Protein AF-0000000073384634 (afdb_homodimer)

Structure (mmCIF, N/CA/C/O backbone):
data_AF-0000000073384634-model_v1
#
loop_
_entity.id
_entity.type
_entity.pdbx_description
1 polymer 'Uncharacterized protein'
#
loop_
_atom_site.group_PDB
_atom_site.id
_atom_site.type_symbol
_atom_site.label_atom_id
_atom_site.label_alt_id
_atom_site.label_comp_id
_atom_site.label_asym_id
_atom_site.label_entity_id
_atom_site.label_seq_id
_atom_site.pdbx_PDB_ins_code
_atom_site.Cartn_x
_atom_site.Cartn_y
_atom_site.Cartn_z
_atom_site.occupancy
_atom_site.B_iso_or_equiv
_atom_site.auth_seq_id
_atom_site.auth_comp_id
_atom_site.auth_asym_id
_atom_site.auth_atom_id
_atom_site.pdbx_PDB_model_num
ATOM 1 N N . MET A 1 1 ? 9.328 35.75 3.213 1 65.56 1 MET A N 1
ATOM 2 C CA . MET A 1 1 ? 8.766 34.562 3.871 1 65.56 1 MET A CA 1
ATOM 3 C C . MET A 1 1 ? 8.617 34.812 5.371 1 65.56 1 MET A C 1
ATOM 5 O O . MET A 1 1 ? 9.398 35.562 5.969 1 65.56 1 MET A O 1
ATOM 9 N N . ILE A 1 2 ? 7.332 34.469 5.902 1 84.69 2 ILE A N 1
ATOM 10 C CA . ILE A 1 2 ? 7.086 34.656 7.328 1 84.69 2 ILE A CA 1
ATOM 11 C C . ILE A 1 2 ? 8.047 33.781 8.133 1 84.69 2 ILE A C 1
ATOM 13 O O . ILE A 1 2 ? 8.219 32.594 7.844 1 84.69 2 ILE A O 1
ATOM 17 N N . GLU A 1 3 ? 8.844 34.531 9.055 1 90.19 3 GLU A N 1
ATOM 18 C CA . GLU A 1 3 ? 9.711 33.781 9.977 1 90.19 3 GLU A CA 1
ATOM 19 C C . GLU A 1 3 ? 9.008 33.531 11.312 1 90.19 3 GLU A C 1
ATOM 21 O O . GLU A 1 3 ? 8.672 34.5 12.023 1 90.19 3 GLU A O 1
ATOM 26 N N . LEU A 1 4 ? 8.891 32.344 11.719 1 96.38 4 LEU A N 1
ATOM 27 C CA . LEU A 1 4 ? 8.188 31.984 12.945 1 96.38 4 LEU A CA 1
ATOM 28 C C . LEU A 1 4 ? 9.102 32.094 14.156 1 96.38 4 LEU A C 1
ATOM 30 O O . LEU A 1 4 ? 10.289 31.766 14.078 1 96.38 4 LEU A O 1
ATOM 34 N N . THR A 1 5 ? 8.578 32.562 15.234 1 95.81 5 THR A N 1
ATOM 35 C CA . THR A 1 5 ? 9.297 32.562 16.5 1 95.81 5 THR A CA 1
ATOM 36 C C . THR A 1 5 ? 9.422 31.141 17.047 1 95.81 5 THR A C 1
ATOM 38 O O . THR A 1 5 ? 8.805 30.219 16.5 1 95.81 5 THR A O 1
ATOM 41 N N . LYS A 1 6 ? 10.188 30.953 18.109 1 96 6 LYS A N 1
ATOM 42 C CA . LYS A 1 6 ? 10.352 29.656 18.734 1 96 6 LYS A CA 1
ATOM 43 C C . LYS A 1 6 ? 9.008 29.094 19.203 1 96 6 LYS A C 1
ATOM 45 O O . LYS A 1 6 ? 8.719 27.906 19.031 1 96 6 LYS A O 1
ATOM 50 N N . SER A 1 7 ? 8.25 29.984 19.812 1 95.81 7 SER A N 1
ATOM 51 C CA . SER A 1 7 ? 6.949 29.562 20.312 1 95.81 7 SER A CA 1
ATOM 52 C C . SER A 1 7 ? 6.008 29.188 19.172 1 95.81 7 SER A C 1
ATOM 54 O O . SER A 1 7 ? 5.289 28.203 19.266 1 95.81 7 SER A O 1
ATOM 56 N N . GLN A 1 8 ? 5.992 29.938 18.078 1 97.06 8 GLN A N 1
ATOM 57 C CA . GLN A 1 8 ? 5.16 29.656 16.922 1 97.06 8 GLN A CA 1
ATOM 58 C C . GLN A 1 8 ? 5.578 28.359 16.25 1 97.06 8 GLN A C 1
ATOM 60 O O . GLN A 1 8 ? 4.73 27.609 15.742 1 97.06 8 GLN A O 1
ATOM 65 N N . LYS A 1 9 ? 6.898 28.078 16.25 1 97.25 9 LYS A N 1
ATOM 66 C CA . LYS A 1 9 ? 7.395 26.828 15.68 1 97.25 9 LYS A CA 1
ATOM 67 C C . LYS A 1 9 ? 6.895 25.625 16.469 1 97.25 9 LYS A C 1
ATOM 69 O O . LYS A 1 9 ? 6.559 24.594 15.891 1 97.25 9 LYS A O 1
ATOM 74 N N . LYS A 1 10 ? 6.852 25.734 17.734 1 96.88 10 LYS A N 1
ATOM 75 C CA . LYS A 1 10 ? 6.332 24.656 18.562 1 96.88 10 LYS A CA 1
ATOM 76 C C . LYS A 1 10 ? 4.867 24.375 18.25 1 96.88 10 LYS A C 1
ATOM 78 O O . LYS A 1 10 ? 4.473 23.219 18.094 1 96.88 10 LYS A O 1
ATOM 83 N N . THR A 1 11 ? 4.07 25.422 18.172 1 97.88 11 THR A N 1
ATOM 84 C CA . THR A 1 11 ? 2.662 25.281 17.828 1 97.88 11 THR A CA 1
ATOM 85 C C . THR A 1 11 ? 2.506 24.703 16.422 1 97.88 11 THR A C 1
ATOM 87 O O . THR A 1 11 ? 1.665 23.828 16.188 1 97.88 11 THR A O 1
ATOM 90 N N . ALA A 1 12 ? 3.299 25.188 15.508 1 98.06 12 ALA A N 1
ATOM 91 C CA . ALA A 1 12 ? 3.232 24.703 14.133 1 98.06 12 ALA A CA 1
ATOM 92 C C . ALA A 1 12 ? 3.502 23.203 14.07 1 98.06 12 ALA A C 1
ATOM 94 O O . ALA A 1 12 ? 2.797 22.469 13.375 1 98.06 12 ALA A O 1
ATOM 95 N N . ARG A 1 13 ? 4.5 22.766 14.789 1 97.5 13 ARG A N 1
ATOM 96 C CA . ARG A 1 13 ? 4.836 21.344 14.797 1 97.5 13 ARG A CA 1
ATOM 97 C C . ARG A 1 13 ? 3.672 20.5 15.312 1 97.5 13 ARG A C 1
ATOM 99 O O . ARG A 1 13 ? 3.373 19.438 14.758 1 97.5 13 ARG A O 1
ATOM 106 N N . LYS A 1 14 ? 3.088 20.969 16.359 1 98.06 14 LYS A N 1
ATOM 107 C CA . LYS A 1 14 ? 1.916 20.297 16.906 1 98.06 14 LYS A CA 1
ATOM 108 C C . LYS A 1 14 ? 0.802 20.188 15.867 1 98.06 14 LYS A C 1
ATOM 110 O O . LYS A 1 14 ? 0.211 19.125 15.695 1 98.06 14 LYS A O 1
ATOM 115 N N . LEU A 1 15 ? 0.529 21.25 15.211 1 98.5 15 LEU A N 1
ATOM 116 C CA . LEU A 1 15 ? -0.55 21.297 14.227 1 98.5 15 LEU A CA 1
ATOM 117 C C . LEU A 1 15 ? -0.213 20.453 13.008 1 98.5 15 LEU A C 1
ATOM 119 O O . LEU A 1 15 ? -1.096 19.828 12.414 1 98.5 15 LEU A O 1
ATOM 123 N N . ILE A 1 16 ? 1.021 20.484 12.633 1 98.38 16 ILE A N 1
ATOM 124 C CA . ILE A 1 16 ? 1.456 19.688 11.492 1 98.38 16 ILE A CA 1
ATOM 125 C C . ILE A 1 16 ? 1.281 18.203 11.812 1 98.38 16 ILE A C 1
ATOM 127 O O . ILE A 1 16 ? 0.793 17.438 10.984 1 98.38 16 ILE A O 1
ATOM 131 N N . ASN A 1 17 ? 1.633 17.828 13.016 1 97.94 17 ASN A N 1
ATOM 132 C CA . ASN A 1 17 ? 1.396 16.453 13.422 1 97.94 17 ASN A CA 1
ATOM 133 C C . ASN A 1 17 ? -0.094 16.125 13.43 1 97.94 17 ASN A C 1
ATOM 135 O O . ASN A 1 17 ? -0.49 15.016 13.062 1 97.94 17 ASN A O 1
ATOM 139 N N . LEU A 1 18 ? -0.866 17.047 13.875 1 98.38 18 LEU A N 1
ATOM 140 C CA . LEU A 1 18 ? -2.314 16.859 13.836 1 98.38 18 LEU A CA 1
ATOM 141 C C . LEU A 1 18 ? -2.797 16.641 12.406 1 98.38 18 LEU A C 1
ATOM 143 O O . LEU A 1 18 ? -3.611 15.758 12.156 1 98.38 18 LEU A O 1
ATOM 147 N N . GLY A 1 19 ? -2.34 17.453 11.492 1 98.44 19 GLY A N 1
ATOM 148 C CA . GLY A 1 19 ? -2.67 17.266 10.086 1 98.44 19 GLY A CA 1
ATOM 149 C C . GLY A 1 19 ? -2.289 15.906 9.547 1 98.44 19 GLY A C 1
ATOM 150 O O . GLY A 1 19 ? -3.078 15.266 8.852 1 98.44 19 GLY A O 1
ATOM 151 N N . LEU A 1 20 ? -1.095 15.43 9.883 1 98.31 20 LEU A N 1
ATOM 152 C CA . LEU A 1 20 ? -0.619 14.109 9.484 1 98.31 20 LEU A CA 1
ATOM 153 C C . LEU A 1 20 ? -1.569 13.016 9.969 1 98.31 20 LEU A C 1
ATOM 155 O O . LEU A 1 20 ? -1.981 12.156 9.188 1 98.31 20 LEU A O 1
ATOM 159 N N . GLN A 1 21 ? -1.982 13.102 11.195 1 98.31 21 GLN A N 1
ATOM 160 C CA . GLN A 1 21 ? -2.893 12.117 11.773 1 98.31 21 GLN A CA 1
ATOM 161 C C . GLN A 1 21 ? -4.25 12.148 11.078 1 98.31 21 GLN A C 1
ATOM 163 O O . GLN A 1 21 ? -4.816 11.102 10.766 1 98.31 21 GLN A O 1
ATOM 168 N N . ARG A 1 22 ? -4.703 13.281 10.805 1 98.31 22 ARG A N 1
ATOM 169 C CA . ARG A 1 22 ? -6.016 13.414 10.172 1 98.31 22 ARG A CA 1
ATOM 170 C C . ARG A 1 22 ? -5.992 12.875 8.75 1 98.31 22 ARG A C 1
ATOM 172 O O . ARG A 1 22 ? -6.93 12.195 8.32 1 98.31 22 ARG A O 1
ATOM 179 N N . GLU A 1 23 ? -4.938 13.211 8.008 1 98.38 23 GLU A N 1
ATOM 180 C CA . GLU A 1 23 ? -4.848 12.711 6.641 1 98.38 23 GLU A CA 1
ATOM 181 C C . GLU A 1 23 ? -4.703 11.195 6.617 1 98.38 23 GLU A C 1
ATOM 183 O O . GLU A 1 23 ? -5.301 10.523 5.773 1 98.38 23 GLU A O 1
ATOM 188 N N . CYS A 1 24 ? -3.967 10.672 7.5 1 98.12 24 CYS A N 1
ATOM 189 C CA . CYS A 1 24 ? -3.814 9.227 7.566 1 98.12 24 CYS A CA 1
ATOM 190 C C . CYS A 1 24 ? -5.125 8.555 7.965 1 98.12 24 CYS A C 1
ATOM 192 O O . CYS A 1 24 ? -5.492 7.52 7.41 1 98.12 24 CYS A O 1
ATOM 194 N N . ALA A 1 25 ? -5.836 9.156 8.898 1 97.44 25 ALA A N 1
ATOM 195 C CA . ALA A 1 25 ? -7.121 8.602 9.32 1 97.44 25 ALA A CA 1
ATOM 196 C C . ALA A 1 25 ? -8.109 8.594 8.156 1 97.44 25 ALA A C 1
ATOM 198 O O . ALA A 1 25 ? -8.797 7.594 7.93 1 97.44 25 ALA A O 1
ATOM 199 N N . LYS A 1 26 ? -8.156 9.688 7.523 1 97.25 26 LYS A N 1
ATOM 200 C CA . LYS A 1 26 ? -9.047 9.773 6.363 1 97.25 26 LYS A CA 1
ATOM 201 C C . LYS A 1 26 ? -8.672 8.742 5.305 1 97.25 26 LYS A C 1
ATOM 203 O O . LYS A 1 26 ? -9.547 8.109 4.707 1 97.25 26 LYS A O 1
ATOM 208 N N . PHE A 1 27 ? -7.387 8.602 5.027 1 98 27 PHE A N 1
ATOM 209 C CA . PHE A 1 27 ? -6.91 7.625 4.055 1 98 27 PHE A CA 1
ATOM 210 C C . PHE A 1 27 ? -7.293 6.211 4.477 1 98 27 PHE A C 1
ATOM 212 O O . PHE A 1 27 ? -7.766 5.418 3.656 1 98 27 PHE A O 1
ATOM 219 N N . MET A 1 28 ? -7.086 5.891 5.762 1 97.69 28 MET A N 1
ATOM 220 C CA . MET A 1 28 ? -7.418 4.559 6.266 1 97.69 28 MET A CA 1
ATOM 221 C C . MET A 1 28 ? -8.906 4.266 6.082 1 97.69 28 MET A C 1
ATOM 223 O O . MET A 1 28 ? -9.273 3.162 5.676 1 97.69 28 MET A O 1
ATOM 227 N N . GLN A 1 29 ? -9.703 5.246 6.371 1 96.44 29 GLN A N 1
ATOM 228 C CA . GLN A 1 29 ? -11.141 5.066 6.18 1 96.44 29 GLN A CA 1
ATOM 229 C C . GLN A 1 29 ? -11.477 4.867 4.703 1 96.44 29 GLN A C 1
ATOM 231 O O . GLN A 1 29 ? -12.266 3.986 4.359 1 96.44 29 GLN A O 1
ATOM 236 N N . SER A 1 30 ? -10.883 5.672 3.879 1 97.12 30 SER A N 1
ATOM 237 C CA . SER A 1 30 ? -11.125 5.555 2.445 1 97.12 30 SER A CA 1
ATOM 238 C C . SER A 1 30 ? -10.688 4.191 1.922 1 97.12 30 SER A C 1
ATOM 240 O O . SER A 1 30 ? -11.312 3.633 1.02 1 97.12 30 SER A O 1
ATOM 242 N N . THR A 1 31 ? -9.602 3.652 2.455 1 97.44 31 THR A N 1
ATOM 243 C CA . THR A 1 31 ? -9.094 2.346 2.055 1 97.44 31 THR A CA 1
ATOM 244 C C . THR A 1 31 ? -10.023 1.233 2.531 1 97.44 31 THR A C 1
ATOM 246 O O . THR A 1 31 ? -10.281 0.273 1.8 1 97.44 31 THR A O 1
ATOM 249 N N . LYS A 1 32 ? -10.547 1.42 3.691 1 95.94 32 LYS A N 1
ATOM 250 C CA . LYS A 1 32 ? -11.531 0.465 4.188 1 95.94 32 LYS A CA 1
ATOM 251 C C . LYS A 1 32 ? -12.75 0.409 3.268 1 95.94 32 LYS A C 1
ATOM 253 O O . LYS A 1 32 ? -13.234 -0.675 2.93 1 95.94 32 LYS A O 1
ATOM 258 N N . ASP A 1 33 ? -13.188 1.531 2.891 1 95.69 33 ASP A N 1
ATOM 259 C CA . ASP A 1 33 ? -14.312 1.601 1.962 1 95.69 33 ASP A CA 1
ATOM 260 C C . ASP A 1 33 ? -13.969 0.922 0.636 1 95.69 33 ASP A C 1
ATOM 262 O O . ASP A 1 33 ? -14.805 0.212 0.066 1 95.69 33 ASP A O 1
ATOM 266 N N . PHE A 1 34 ? -12.844 1.211 0.167 1 96.31 34 PHE A N 1
ATOM 267 C CA . PHE A 1 34 ? -12.352 0.605 -1.067 1 96.31 34 PHE A CA 1
ATOM 268 C C . PHE A 1 34 ? -12.352 -0.915 -0.96 1 96.31 34 PHE A C 1
ATOM 270 O O . PHE A 1 34 ? -12.797 -1.607 -1.877 1 96.31 34 PHE A O 1
ATOM 277 N N . MET A 1 35 ? -11.82 -1.43 0.184 1 95.25 35 MET A N 1
ATOM 278 C CA . MET A 1 35 ? -11.766 -2.873 0.401 1 95.25 35 MET A CA 1
ATOM 279 C C . MET A 1 35 ? -13.164 -3.48 0.385 1 95.25 35 MET A C 1
ATOM 281 O O . MET A 1 35 ? -13.367 -4.559 -0.178 1 95.25 35 MET A O 1
ATOM 285 N N . ASN A 1 36 ? -14.102 -2.822 0.938 1 93.12 36 ASN A N 1
ATOM 286 C CA . ASN A 1 36 ? -15.477 -3.303 0.989 1 93.12 36 ASN A CA 1
ATOM 287 C C . ASN A 1 36 ? -16.109 -3.355 -0.401 1 93.12 36 ASN A C 1
ATOM 289 O O . ASN A 1 36 ? -16.844 -4.285 -0.716 1 93.12 36 ASN A O 1
ATOM 293 N N . LYS A 1 37 ? -15.758 -2.436 -1.194 1 92.94 37 LYS A N 1
ATOM 294 C CA . LYS A 1 37 ? -16.297 -2.361 -2.547 1 92.94 37 LYS A CA 1
ATOM 295 C C . LYS A 1 37 ? -15.672 -3.418 -3.451 1 92.94 37 LYS A C 1
ATOM 297 O O . LYS A 1 37 ? -16.297 -3.871 -4.41 1 92.94 37 LYS A O 1
ATOM 302 N N . ASN A 1 38 ? -14.461 -3.838 -3.139 1 90.94 38 ASN A N 1
ATOM 303 C CA . ASN A 1 38 ? -13.727 -4.758 -4 1 90.94 38 ASN A CA 1
ATOM 304 C C . ASN A 1 38 ? -13.641 -6.152 -3.385 1 90.94 38 ASN A C 1
ATOM 306 O O . ASN A 1 38 ? -12.867 -6.992 -3.852 1 90.94 38 ASN A O 1
ATOM 310 N N . ALA A 1 39 ? -14.312 -6.5 -2.428 1 81.5 39 ALA A N 1
ATOM 311 C CA . ALA A 1 39 ? -14.281 -7.758 -1.691 1 81.5 39 ALA A CA 1
ATOM 312 C C . ALA A 1 39 ? -14.609 -8.938 -2.605 1 81.5 39 ALA A C 1
ATOM 314 O O . ALA A 1 39 ? -14.086 -10.039 -2.42 1 81.5 39 ALA A O 1
ATOM 315 N N . SER A 1 40 ? -15.445 -8.641 -3.615 1 84.81 40 SER A N 1
ATOM 316 C CA . SER A 1 40 ? -15.906 -9.719 -4.477 1 84.81 40 SER A CA 1
ATOM 317 C C . SER A 1 40 ? -15.391 -9.555 -5.902 1 84.81 40 SER A C 1
ATOM 319 O O . SER A 1 40 ? -16.031 -9.984 -6.859 1 84.81 40 SER A O 1
ATOM 321 N N . ALA A 1 41 ? -14.289 -8.898 -5.98 1 86.69 41 ALA A N 1
ATOM 322 C CA . ALA A 1 41 ? -13.758 -8.641 -7.316 1 86.69 41 ALA A CA 1
ATOM 323 C C . ALA A 1 41 ? -13.438 -9.945 -8.039 1 86.69 41 ALA A C 1
ATOM 325 O O . ALA A 1 41 ? -12.875 -10.867 -7.441 1 86.69 41 ALA A O 1
ATOM 326 N N . GLU A 1 42 ? -13.812 -10.094 -9.227 1 88.06 42 GLU A N 1
ATOM 327 C CA . GLU A 1 42 ? -13.547 -11.273 -10.047 1 88.06 42 GLU A CA 1
ATOM 328 C C . GLU A 1 42 ? -12.07 -11.352 -10.438 1 88.06 42 GLU A C 1
ATOM 330 O O . GLU A 1 42 ? -11.492 -12.438 -10.469 1 88.06 42 GLU A O 1
ATOM 335 N N . ASP A 1 43 ? -11.484 -10.273 -10.742 1 96.75 43 ASP A N 1
ATOM 336 C CA . ASP A 1 43 ? -10.062 -10.156 -11.031 1 96.75 43 ASP A CA 1
ATOM 337 C C . ASP A 1 43 ? -9.297 -9.633 -9.812 1 96.75 43 ASP A C 1
ATOM 339 O O . ASP A 1 43 ? -9.172 -8.422 -9.625 1 96.75 43 ASP A O 1
ATOM 343 N N . ALA A 1 44 ? -8.773 -10.57 -9.078 1 96.88 44 ALA A N 1
ATOM 344 C CA . ALA A 1 44 ? -8.125 -10.234 -7.812 1 96.88 44 ALA A CA 1
ATOM 345 C C . ALA A 1 44 ? -6.816 -9.477 -8.047 1 96.88 44 ALA A C 1
ATOM 347 O O . ALA A 1 44 ? -6.441 -8.609 -7.254 1 96.88 44 ALA A O 1
ATOM 348 N N . HIS A 1 45 ? -6.176 -9.852 -9.086 1 97.94 45 HIS A N 1
ATOM 349 C CA . HIS A 1 45 ? -4.93 -9.172 -9.414 1 97.94 45 HIS A CA 1
ATOM 350 C C . HIS A 1 45 ? -5.176 -7.699 -9.734 1 97.94 45 HIS A C 1
ATOM 352 O O . HIS A 1 45 ? -4.453 -6.824 -9.258 1 97.94 45 HIS A O 1
ATOM 358 N N . ASP A 1 46 ? -6.195 -7.441 -10.5 1 97.44 46 ASP A N 1
ATOM 359 C CA . ASP A 1 46 ? -6.566 -6.07 -10.828 1 97.44 46 ASP A CA 1
ATOM 360 C C . ASP A 1 46 ? -6.934 -5.285 -9.57 1 97.44 46 ASP A C 1
ATOM 362 O O . ASP A 1 46 ? -6.531 -4.129 -9.414 1 97.44 46 ASP A O 1
ATOM 366 N N . ALA A 1 47 ? -7.719 -5.902 -8.695 1 97.44 47 ALA A N 1
ATOM 367 C CA . ALA A 1 47 ? -8.094 -5.254 -7.438 1 97.44 47 ALA A CA 1
ATOM 368 C C . ALA A 1 47 ? -6.859 -4.918 -6.602 1 97.44 47 ALA A C 1
ATOM 370 O O . ALA A 1 47 ? -6.77 -3.832 -6.027 1 97.44 47 ALA A O 1
ATOM 371 N N . TYR A 1 48 ? -5.941 -5.824 -6.617 1 98.06 48 TYR A N 1
ATOM 372 C CA . TYR A 1 48 ? -4.695 -5.602 -5.891 1 98.06 48 TYR A CA 1
ATOM 373 C C . TYR A 1 48 ? -3.924 -4.426 -6.48 1 98.06 48 TYR A C 1
ATOM 375 O O . TYR A 1 48 ? -3.404 -3.582 -5.746 1 98.06 48 TYR A O 1
ATOM 383 N N . LEU A 1 49 ? -3.848 -4.375 -7.734 1 98.06 49 LEU A N 1
ATOM 384 C CA . LEU A 1 49 ? -3.107 -3.295 -8.383 1 98.06 49 LEU A CA 1
ATOM 385 C C . LEU A 1 49 ? -3.713 -1.938 -8.031 1 98.06 49 LEU A C 1
ATOM 387 O O . LEU A 1 49 ? -2.988 -0.958 -7.852 1 98.06 49 LEU A O 1
ATOM 391 N N . LYS A 1 50 ?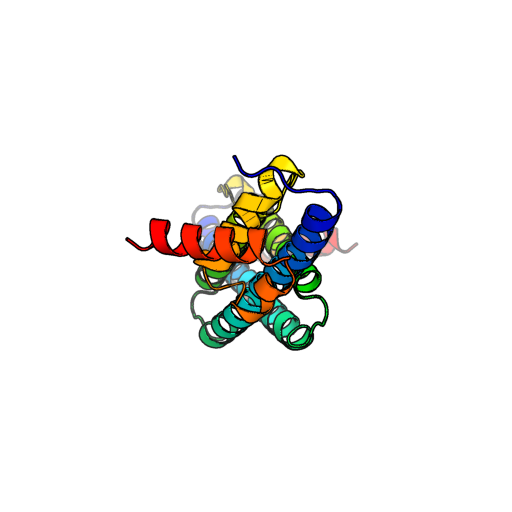 -4.977 -1.896 -7.938 1 98.06 50 LYS A N 1
ATOM 392 C CA . LYS A 1 50 ? -5.652 -0.658 -7.559 1 98.06 50 LYS A CA 1
ATOM 393 C C . LYS A 1 50 ? -5.324 -0.269 -6.121 1 98.06 50 LYS A C 1
ATOM 395 O O . LYS A 1 50 ? -5.102 0.908 -5.824 1 98.06 50 LYS A O 1
ATOM 400 N N . LEU A 1 51 ? -5.336 -1.258 -5.246 1 98.44 51 LEU A N 1
ATOM 401 C CA . LEU A 1 51 ? -4.941 -0.989 -3.867 1 98.44 51 LEU A CA 1
ATOM 402 C C . LEU A 1 51 ? -3.502 -0.485 -3.803 1 98.44 51 LEU A C 1
ATOM 404 O O . LEU A 1 51 ? -3.213 0.491 -3.107 1 98.44 51 LEU A O 1
ATOM 408 N N . TYR A 1 52 ? -2.666 -1.142 -4.512 1 98.5 52 TYR A N 1
ATOM 409 C CA . TYR A 1 52 ? -1.257 -0.764 -4.551 1 98.5 52 TYR A CA 1
ATOM 410 C C . TYR A 1 52 ? -1.093 0.684 -4.996 1 98.5 52 TYR A C 1
ATOM 412 O O . TYR A 1 52 ? -0.375 1.459 -4.359 1 98.5 52 TYR A O 1
ATOM 420 N N . ASP A 1 53 ? -1.751 1.004 -6.07 1 98.44 53 ASP A N 1
ATOM 421 C CA . ASP A 1 53 ? -1.68 2.359 -6.605 1 98.44 53 ASP A CA 1
ATOM 422 C C . ASP A 1 53 ? -2.199 3.377 -5.59 1 98.44 53 ASP A C 1
ATOM 424 O O . ASP A 1 53 ? -1.604 4.441 -5.41 1 98.44 53 ASP A O 1
ATOM 428 N N . LYS A 1 54 ? -3.33 3.094 -4.98 1 98.56 54 LYS A N 1
ATOM 429 C CA . LYS A 1 54 ? -3.916 3.959 -3.963 1 98.56 54 LYS A CA 1
ATOM 430 C C . LYS A 1 54 ? -2.93 4.223 -2.828 1 98.56 54 LYS A C 1
ATOM 432 O O . LYS A 1 54 ? -2.715 5.371 -2.438 1 98.56 54 LYS A O 1
ATOM 437 N N . VAL A 1 55 ? -2.293 3.188 -2.34 1 98.69 55 VAL A N 1
ATOM 438 C CA . VAL A 1 55 ? -1.358 3.289 -1.225 1 98.69 55 VAL A CA 1
ATOM 439 C C . VAL A 1 55 ? -0.093 4.016 -1.675 1 98.69 55 VAL A C 1
ATOM 441 O O . VAL A 1 55 ? 0.432 4.867 -0.951 1 98.69 55 VAL A O 1
ATOM 444 N N . TYR A 1 56 ? 0.344 3.717 -2.861 1 98.31 56 TYR A N 1
ATOM 445 C CA . TYR A 1 56 ? 1.548 4.324 -3.416 1 98.31 56 TYR A CA 1
ATOM 446 C C . TYR A 1 56 ? 1.369 5.828 -3.59 1 98.31 56 TYR A C 1
ATOM 448 O O . TYR A 1 56 ? 2.225 6.613 -3.176 1 98.31 56 TYR A O 1
ATOM 456 N N . GLN A 1 57 ? 0.258 6.207 -4.152 1 98.56 57 GLN A N 1
ATOM 457 C CA . GLN A 1 57 ? -0.014 7.625 -4.375 1 98.56 57 GLN A CA 1
ATOM 458 C C . GLN A 1 57 ? -0.137 8.375 -3.049 1 98.56 57 GLN A C 1
ATOM 460 O O . GLN A 1 57 ? 0.36 9.492 -2.914 1 98.56 57 GLN A O 1
ATOM 465 N N . PHE A 1 58 ? -0.81 7.758 -2.117 1 98.75 58 PHE A N 1
ATOM 466 C CA . PHE A 1 58 ? -0.929 8.398 -0.813 1 98.75 58 PHE A CA 1
ATOM 467 C C . PHE A 1 58 ? 0.438 8.547 -0.155 1 98.75 58 PHE A C 1
ATOM 469 O O . PHE A 1 58 ? 0.732 9.578 0.451 1 98.75 58 PHE A O 1
ATOM 476 N N . ASP A 1 59 ? 1.282 7.531 -0.252 1 98.5 59 ASP A N 1
ATOM 477 C CA . ASP A 1 59 ? 2.625 7.598 0.316 1 98.5 59 ASP A CA 1
ATOM 478 C C . ASP A 1 59 ? 3.43 8.734 -0.302 1 98.5 59 ASP A C 1
ATOM 480 O O . ASP A 1 59 ? 4.148 9.453 0.402 1 98.5 59 ASP A O 1
ATOM 484 N N . LYS A 1 60 ? 3.33 8.922 -1.615 1 98.12 60 LYS A N 1
ATOM 485 C CA . LYS A 1 60 ? 3.998 10.031 -2.289 1 98.12 60 LYS A CA 1
ATOM 486 C C . LYS A 1 60 ? 3.523 11.375 -1.741 1 98.12 60 LYS A C 1
ATOM 488 O O . LYS A 1 60 ? 4.328 12.281 -1.533 1 98.12 60 LYS A O 1
ATOM 493 N N . HIS A 1 61 ? 2.246 11.477 -1.541 1 98.12 61 HIS A N 1
ATOM 494 C CA . HIS A 1 61 ? 1.654 12.688 -0.994 1 98.12 61 HIS A CA 1
ATOM 495 C C . HIS A 1 61 ? 2.182 12.977 0.408 1 98.12 61 HIS A C 1
ATOM 497 O O . HIS A 1 61 ? 2.617 14.094 0.696 1 98.12 61 HIS A O 1
ATOM 503 N N . ILE A 1 62 ? 2.203 11.969 1.287 1 98.12 62 ILE A N 1
ATOM 504 C CA . ILE A 1 62 ? 2.656 12.117 2.666 1 98.12 62 ILE A CA 1
ATOM 505 C C . ILE A 1 62 ? 4.141 12.461 2.686 1 98.12 62 ILE A C 1
ATOM 507 O O . ILE A 1 62 ? 4.566 13.367 3.412 1 98.12 62 ILE A O 1
ATOM 511 N N . ALA A 1 63 ? 4.902 11.82 1.843 1 97.38 63 ALA A N 1
ATOM 512 C CA . ALA A 1 63 ? 6.336 12.094 1.764 1 97.38 63 ALA A CA 1
ATOM 513 C C . ALA A 1 63 ? 6.598 13.539 1.331 1 97.38 63 ALA A C 1
ATOM 515 O O . ALA A 1 63 ? 7.41 14.234 1.938 1 97.38 63 ALA A O 1
ATOM 516 N N . ARG A 1 64 ? 5.895 13.93 0.292 1 96.25 64 ARG A N 1
ATOM 517 C CA . ARG A 1 64 ? 6.07 15.273 -0.249 1 96.25 64 ARG A CA 1
ATOM 518 C C . ARG A 1 64 ? 5.738 16.328 0.797 1 96.25 64 ARG A C 1
ATOM 520 O O . ARG A 1 64 ? 6.438 17.344 0.909 1 96.25 64 ARG A O 1
ATOM 527 N N . ARG A 1 65 ? 4.762 16.078 1.57 1 96.88 65 ARG A N 1
ATOM 528 C CA . ARG A 1 65 ? 4.277 17.109 2.479 1 96.88 65 ARG A CA 1
ATOM 529 C C . ARG A 1 65 ? 5.023 17.078 3.807 1 96.88 65 ARG A C 1
ATOM 531 O O . ARG A 1 65 ? 5.32 18.125 4.391 1 96.88 65 ARG A O 1
ATOM 538 N N . TYR A 1 66 ? 5.434 15.922 4.254 1 97.56 66 TYR A N 1
ATOM 539 C CA . TYR A 1 66 ? 5.793 15.836 5.664 1 97.56 66 TYR A CA 1
ATOM 540 C C . TYR A 1 66 ? 7.258 15.438 5.828 1 97.56 66 TYR A C 1
ATOM 542 O O . TYR A 1 66 ? 7.832 15.602 6.906 1 97.56 66 TYR A O 1
ATOM 550 N N . ASP A 1 67 ? 7.82 14.844 4.832 1 95 67 ASP A N 1
ATOM 551 C CA . ASP A 1 67 ? 9.203 14.398 4.988 1 95 67 ASP A CA 1
ATOM 552 C C . ASP A 1 67 ? 10.164 15.578 4.98 1 95 67 ASP A C 1
ATOM 554 O O . ASP A 1 67 ? 9.961 16.547 4.25 1 95 67 ASP A O 1
ATOM 558 N N . GLY A 1 68 ? 11.289 15.438 5.727 1 90.69 68 GLY A N 1
ATOM 559 C CA . GLY A 1 68 ? 12.359 16.422 5.715 1 90.69 68 GLY A CA 1
ATOM 560 C C . GLY A 1 68 ? 11.914 17.797 6.172 1 90.69 68 GLY A C 1
ATOM 561 O O . GLY A 1 68 ? 12.359 18.812 5.633 1 90.69 68 GLY A O 1
ATOM 562 N N . MET A 1 69 ? 10.953 17.859 7.094 1 89.38 69 MET A N 1
ATOM 563 C CA . MET A 1 69 ? 10.406 19.125 7.594 1 89.38 69 MET A CA 1
ATOM 564 C C . MET A 1 69 ? 11.422 19.844 8.469 1 89.38 69 MET A C 1
ATOM 566 O O . MET A 1 69 ? 12 19.25 9.383 1 89.38 69 MET A O 1
ATOM 570 N N . SER A 1 70 ? 11.711 21.047 8.031 1 89.75 70 SER A N 1
ATOM 571 C CA . SER A 1 70 ? 12.523 21.953 8.836 1 89.75 70 SER A CA 1
ATOM 572 C C . SER A 1 70 ? 11.734 23.203 9.219 1 89.75 70 SER A C 1
ATOM 574 O O . SER A 1 70 ? 10.656 23.453 8.688 1 89.75 70 SER A O 1
ATOM 576 N N . GLY A 1 71 ? 12.297 24.062 10.18 1 90.25 71 GLY A N 1
ATOM 577 C CA . GLY A 1 71 ? 11.617 25.25 10.68 1 90.25 71 GLY A CA 1
ATOM 578 C C . GLY A 1 71 ? 11.25 26.234 9.586 1 90.25 71 GLY A C 1
ATOM 579 O O . GLY A 1 71 ? 10.234 26.922 9.68 1 90.25 71 GLY A O 1
ATOM 580 N N . GLY A 1 72 ? 12.055 26.281 8.539 1 90 72 GLY A N 1
ATOM 581 C CA . GLY A 1 72 ? 11.805 27.188 7.438 1 90 72 GLY A CA 1
ATOM 582 C C . GLY A 1 72 ? 10.586 26.828 6.617 1 90 72 GLY A C 1
ATOM 583 O O . GLY A 1 72 ? 10.055 27.656 5.871 1 90 72 GLY A O 1
ATOM 584 N N . ARG A 1 73 ? 10.039 25.625 6.777 1 93.56 73 ARG A N 1
ATOM 585 C CA . ARG A 1 73 ? 8.922 25.156 5.965 1 93.56 73 ARG A CA 1
ATOM 586 C C . ARG A 1 73 ? 7.637 25.078 6.785 1 93.56 73 ARG A C 1
ATOM 588 O O . ARG A 1 73 ? 6.555 24.859 6.238 1 93.56 73 ARG A O 1
ATOM 595 N N . TYR A 1 74 ? 7.703 25.375 8.047 1 96.31 74 TYR A N 1
ATOM 596 C CA . TYR A 1 74 ? 6.562 25.172 8.93 1 96.31 74 TYR A CA 1
ATOM 597 C C . TYR A 1 74 ? 5.398 26.078 8.531 1 96.31 74 TYR A C 1
ATOM 599 O O . TYR A 1 74 ? 4.254 25.609 8.453 1 96.31 74 TYR A O 1
ATOM 607 N N . TYR A 1 75 ? 5.73 27.266 8.25 1 95.75 75 TYR A N 1
ATOM 608 C CA . TYR A 1 75 ? 4.668 28.203 7.926 1 95.75 75 TYR A CA 1
ATOM 609 C C . TYR A 1 75 ? 3.91 27.766 6.68 1 95.75 75 TYR A C 1
ATOM 611 O O . TYR A 1 75 ? 2.678 27.688 6.688 1 95.75 75 TYR A O 1
ATOM 619 N N . ILE A 1 76 ? 4.605 27.406 5.684 1 95.19 76 ILE A N 1
ATOM 620 C CA . ILE A 1 76 ? 3.979 27.062 4.414 1 95.19 76 ILE A CA 1
ATOM 621 C C . ILE A 1 76 ? 3.205 25.75 4.562 1 95.19 76 ILE A C 1
ATOM 623 O O . ILE A 1 76 ? 2.133 25.594 3.975 1 95.19 76 ILE A O 1
ATOM 627 N N . THR A 1 77 ? 3.691 24.844 5.348 1 96.94 77 THR A N 1
ATOM 628 C CA . THR A 1 77 ? 3.002 23.562 5.566 1 96.94 77 THR A CA 1
ATOM 629 C C . THR A 1 77 ? 1.677 23.797 6.289 1 96.94 77 THR A C 1
ATOM 631 O O . THR A 1 77 ? 0.649 23.234 5.898 1 96.94 77 THR A O 1
ATOM 634 N N . VAL A 1 78 ? 1.725 24.656 7.281 1 97.81 78 VAL A N 1
ATOM 635 C CA . VAL A 1 78 ? 0.494 24.969 8 1 97.81 78 VAL A CA 1
ATOM 636 C C . VAL A 1 78 ? -0.491 25.656 7.055 1 97.81 78 VAL A C 1
ATOM 638 O O . VAL A 1 78 ? -1.685 25.344 7.059 1 97.81 78 VAL A O 1
ATOM 641 N N . CYS A 1 79 ? 0.03 26.5 6.234 1 96.56 79 CYS A N 1
ATOM 642 C CA . CYS A 1 79 ? -0.809 27.188 5.25 1 96.56 79 CYS A CA 1
ATOM 643 C C . CYS A 1 79 ? -1.474 26.172 4.32 1 96.56 79 CYS A C 1
ATOM 645 O O . CYS A 1 79 ? -2.682 26.234 4.09 1 96.56 79 CYS A O 1
ATOM 647 N N . ASP A 1 80 ? -0.718 25.281 3.809 1 96.56 80 ASP A N 1
ATOM 648 C CA . ASP A 1 80 ? -1.223 24.266 2.887 1 96.56 80 ASP A CA 1
ATOM 649 C C . ASP A 1 80 ? -2.289 23.391 3.553 1 96.56 80 ASP A C 1
ATOM 651 O O . ASP A 1 80 ? -3.328 23.109 2.955 1 96.56 80 ASP A O 1
ATOM 655 N N . LEU A 1 81 ? -2.08 23 4.777 1 98.19 81 LEU A N 1
ATOM 656 C CA . LEU A 1 81 ? -3.02 22.172 5.523 1 98.19 81 LEU A CA 1
ATOM 657 C C . LEU A 1 81 ? -4.324 22.922 5.777 1 98.19 81 LEU A C 1
ATOM 659 O O . LEU A 1 81 ? -5.406 22.328 5.703 1 98.19 81 LEU A O 1
ATOM 663 N N . TYR A 1 82 ? -4.137 24.156 6.07 1 98.06 82 TYR A N 1
ATOM 664 C CA . TYR A 1 82 ? -5.301 25 6.293 1 98.06 82 TYR A CA 1
ATOM 665 C C . TYR A 1 82 ? -6.078 25.219 5.004 1 98.06 82 TYR A C 1
ATOM 667 O O . TYR A 1 82 ? -7.301 25.062 4.973 1 98.06 82 TYR A O 1
ATOM 675 N N . TYR A 1 83 ? -5.391 25.438 3.975 1 97.06 83 TYR A N 1
ATOM 676 C CA . TYR A 1 83 ? -5.992 25.656 2.664 1 97.06 83 TYR A CA 1
ATOM 677 C C . TYR A 1 83 ? -6.73 24.406 2.188 1 97.06 83 TYR A C 1
ATOM 679 O O . TYR A 1 83 ? -7.848 24.5 1.672 1 97.06 83 TYR A O 1
ATOM 687 N N . ASP A 1 84 ? -6.152 23.266 2.432 1 97.31 84 ASP A N 1
ATOM 688 C CA . ASP A 1 84 ? -6.707 22 1.981 1 97.31 84 ASP A CA 1
ATOM 689 C C . ASP A 1 84 ? -7.867 21.562 2.871 1 97.31 84 ASP A C 1
ATOM 691 O O . ASP A 1 84 ? -8.523 20.547 2.596 1 97.31 84 ASP A O 1
ATOM 695 N N . GLY A 1 85 ? -8.07 22.234 3.92 1 97.31 85 GLY A N 1
ATOM 696 C CA . GLY A 1 85 ? -9.18 21.922 4.812 1 97.31 85 GLY A CA 1
ATOM 697 C C . GLY A 1 85 ? -8.844 20.828 5.816 1 97.31 85 GLY A C 1
ATOM 698 O O . GLY A 1 85 ? -9.727 20.344 6.531 1 97.31 85 GLY A O 1
ATOM 699 N N . VAL A 1 86 ? -7.609 20.484 5.895 1 98.38 86 VAL A N 1
ATOM 700 C CA . VAL A 1 86 ? -7.16 19.484 6.867 1 98.38 86 VAL A CA 1
ATOM 701 C C . VAL A 1 86 ? -7.141 20.109 8.266 1 98.38 86 VAL A C 1
ATOM 703 O O . VAL A 1 86 ? -7.559 19.484 9.234 1 98.38 86 VAL A O 1
ATOM 706 N N . LEU A 1 87 ? -6.613 21.344 8.352 1 98.56 87 LEU A N 1
ATOM 707 C CA . LEU A 1 87 ? -6.738 22.172 9.555 1 98.56 87 LEU A CA 1
ATOM 708 C C . LEU A 1 87 ? -7.91 23.141 9.438 1 98.56 87 LEU A C 1
ATOM 710 O O . LEU A 1 87 ? -8.172 23.672 8.359 1 98.56 87 LEU A O 1
ATOM 714 N N . THR A 1 88 ? -8.531 23.359 10.594 1 98.06 88 THR A N 1
ATOM 715 C CA . THR A 1 88 ? -9.703 24.234 10.633 1 98.06 88 THR A CA 1
ATOM 716 C C . THR A 1 88 ? -9.344 25.594 11.242 1 98.06 88 THR A C 1
ATOM 718 O O . THR A 1 88 ? -8.234 25.766 11.758 1 98.06 88 THR A O 1
ATOM 721 N N . ASP A 1 89 ? -10.375 26.469 11.281 1 97.25 89 ASP A N 1
ATOM 722 C CA . ASP A 1 89 ? -10.219 27.75 11.945 1 97.25 89 ASP A CA 1
ATOM 723 C C . ASP A 1 89 ? -9.922 27.578 13.43 1 97.25 89 ASP A C 1
ATOM 725 O O . ASP A 1 89 ? -9.102 28.297 14 1 97.25 89 ASP A O 1
ATOM 729 N N . GLU A 1 90 ? -10.609 26.641 13.961 1 97.56 90 GLU A N 1
ATOM 730 C CA . GLU A 1 90 ? -10.414 26.359 15.375 1 97.56 90 GLU A CA 1
ATOM 731 C C . GLU A 1 90 ? -8.992 25.891 15.656 1 97.56 90 GLU A C 1
ATOM 733 O O . GLU A 1 90 ? -8.398 26.234 16.672 1 97.56 90 GLU A O 1
ATOM 738 N N . ASP A 1 91 ? -8.438 25.156 14.742 1 98.5 91 ASP A N 1
ATOM 739 C CA . ASP A 1 91 ? -7.07 24.656 14.898 1 98.5 91 ASP A CA 1
ATOM 740 C C . ASP A 1 91 ? -6.062 25.797 14.891 1 98.5 91 ASP A C 1
ATOM 742 O O . ASP A 1 91 ? -5.211 25.891 15.773 1 98.5 91 ASP A O 1
ATOM 746 N N . ILE A 1 92 ? -6.148 26.719 13.898 1 97.94 92 ILE A N 1
ATOM 747 C CA . ILE A 1 92 ? -5.098 27.719 13.711 1 97.94 92 ILE A CA 1
ATOM 748 C C . ILE A 1 92 ? -5.262 28.844 14.734 1 97.94 92 ILE A C 1
ATOM 750 O O . ILE A 1 92 ? -4.355 29.656 14.93 1 97.94 92 ILE A O 1
ATOM 754 N N . ARG A 1 93 ? -6.422 28.781 15.492 1 97.5 93 ARG A N 1
ATOM 755 C CA . ARG A 1 93 ? -6.629 29.75 16.562 1 97.5 93 ARG A CA 1
ATOM 756 C C . ARG A 1 93 ? -5.641 29.516 17.703 1 97.5 93 ARG A C 1
ATOM 758 O O . ARG A 1 93 ? -5.48 30.375 18.578 1 97.5 93 ARG A O 1
ATOM 765 N N . GLU A 1 94 ? -4.941 28.422 17.672 1 97.38 94 GLU A N 1
ATOM 766 C CA . GLU A 1 94 ? -3.904 28.141 18.656 1 97.38 94 GLU A CA 1
ATOM 767 C C . GLU A 1 94 ? -2.736 29.125 18.516 1 97.38 94 GLU A C 1
ATOM 769 O O . GLU A 1 94 ? -1.943 29.281 19.453 1 97.38 94 GLU A O 1
ATOM 774 N N . PHE A 1 95 ? -2.615 29.766 17.391 1 97.81 95 PHE A N 1
ATOM 775 C CA . PHE A 1 95 ? -1.562 30.75 17.172 1 97.81 95 PHE A CA 1
ATOM 776 C C . PHE A 1 95 ? -1.957 32.094 17.766 1 97.81 95 PHE A C 1
ATOM 778 O O . PHE A 1 95 ? -3.125 32.344 18.094 1 97.81 95 PHE A O 1
ATOM 785 N N . ASP A 1 96 ? -0.993 33 18.047 1 95.69 96 ASP A N 1
ATOM 786 C CA . ASP A 1 96 ? -1.289 34.375 18.438 1 95.69 96 ASP A CA 1
ATOM 787 C C . ASP A 1 96 ? -2.031 35.125 17.312 1 95.69 96 ASP A C 1
ATOM 789 O O . ASP A 1 96 ? -2.127 34.625 16.203 1 95.69 96 ASP A O 1
ATOM 793 N N . ASP A 1 97 ? -2.627 36.281 17.562 1 95 97 ASP A N 1
ATOM 794 C CA . ASP A 1 97 ? -3.482 37.031 16.641 1 95 97 ASP A CA 1
ATOM 795 C C . ASP A 1 97 ? -2.732 37.375 15.359 1 95 97 ASP A C 1
ATOM 797 O O . ASP A 1 97 ? -3.303 37.344 14.273 1 95 97 ASP A O 1
ATOM 801 N N . GLU A 1 98 ? -1.484 37.625 15.516 1 94 98 GLU A N 1
ATOM 802 C CA . GLU A 1 98 ? -0.691 38.031 14.359 1 94 98 GLU A CA 1
ATOM 803 C C . GLU A 1 98 ? -0.566 36.906 13.352 1 94 98 GLU A C 1
ATOM 805 O O . GLU A 1 98 ? -0.87 37.094 12.172 1 94 98 GLU A O 1
ATOM 810 N N . LEU A 1 99 ? -0.139 35.781 13.828 1 96.19 99 LEU A N 1
ATOM 811 C CA . LEU A 1 99 ? 0.041 34.656 12.93 1 96.19 99 LEU A CA 1
ATOM 812 C C . LEU A 1 99 ? -1.306 34.125 12.453 1 96.19 99 LEU A C 1
ATOM 814 O O . LEU A 1 99 ? -1.449 33.75 11.289 1 96.19 99 LEU A O 1
ATOM 818 N N . TYR A 1 100 ? -2.342 34.094 13.266 1 96.69 100 TYR A N 1
ATOM 819 C CA . TYR A 1 100 ? -3.695 33.688 12.891 1 96.69 100 TYR A CA 1
ATOM 820 C C . TYR A 1 100 ? -4.191 34.531 11.711 1 96.69 100 TYR A C 1
ATOM 822 O O . TYR A 1 100 ? -4.656 33.969 10.711 1 96.69 100 TYR A O 1
ATOM 830 N N . ASN A 1 101 ? -4.031 35.844 11.828 1 95.5 101 ASN A N 1
ATOM 831 C CA . ASN A 1 101 ? -4.504 36.719 10.781 1 95.5 101 ASN A CA 1
ATOM 832 C C . ASN A 1 101 ? -3.701 36.562 9.492 1 95.5 101 ASN A C 1
ATOM 834 O O . ASN A 1 101 ? -4.254 36.656 8.398 1 95.5 101 ASN A O 1
ATOM 838 N N . SER A 1 102 ? -2.469 36.375 9.688 1 95.12 102 SER A N 1
ATOM 839 C CA . SER A 1 102 ? -1.611 36.125 8.531 1 95.12 102 SER A CA 1
ATOM 840 C C . SER A 1 102 ? -2.062 34.875 7.758 1 95.12 102 SER A C 1
ATOM 842 O O . SER A 1 102 ? -2.119 34.906 6.527 1 95.12 102 SER A O 1
ATOM 844 N N . LEU A 1 103 ? -2.365 33.812 8.414 1 96.62 103 LEU A N 1
ATOM 845 C CA . LEU A 1 103 ? -2.812 32.562 7.801 1 96.62 103 LEU A CA 1
ATOM 846 C C . LEU A 1 103 ? -4.156 32.75 7.109 1 96.62 103 LEU A C 1
ATOM 848 O O . LEU A 1 103 ? -4.371 32.219 6.008 1 96.62 103 LEU A O 1
ATOM 852 N N . LYS A 1 104 ? -5.016 33.5 7.723 1 95.88 104 LYS A N 1
ATOM 853 C CA . LYS A 1 104 ? -6.324 33.781 7.141 1 95.88 104 LYS A CA 1
ATOM 854 C C . LYS A 1 104 ? -6.191 34.562 5.828 1 95.88 104 LYS A C 1
ATOM 856 O O . LYS A 1 104 ? -6.883 34.25 4.852 1 95.88 104 LYS A O 1
ATOM 861 N N . GLU A 1 105 ? -5.34 35.469 5.824 1 94.44 105 GLU A N 1
ATOM 862 C CA . GLU A 1 105 ? -5.113 36.25 4.625 1 94.44 105 GLU A CA 1
ATOM 863 C C . GLU A 1 105 ? -4.492 35.406 3.512 1 94.44 105 GLU A C 1
ATOM 865 O O . GLU A 1 105 ? -4.844 35.562 2.342 1 94.44 105 GLU A O 1
ATOM 870 N N . ALA A 1 106 ? -3.547 34.594 3.879 1 93.06 106 ALA A N 1
ATOM 871 C CA . ALA A 1 106 ? -2.898 33.75 2.9 1 93.06 106 ALA A CA 1
ATOM 872 C C . ALA A 1 106 ? -3.918 32.844 2.205 1 93.06 106 ALA A C 1
ATOM 874 O O . ALA A 1 106 ? -3.879 32.688 0.982 1 93.06 106 ALA A O 1
ATOM 875 N N . LYS A 1 107 ? -4.758 32.25 2.975 1 92.88 107 LYS A N 1
ATOM 876 C CA . LYS A 1 107 ? -5.777 31.375 2.408 1 92.88 107 LYS A CA 1
ATOM 877 C C . LYS A 1 107 ? -6.668 32.125 1.425 1 92.88 107 LYS A C 1
ATOM 879 O O . LYS A 1 107 ? -7.016 31.594 0.366 1 92.88 107 LYS A O 1
ATOM 884 N N . LYS A 1 108 ? -7.059 33.344 1.714 1 92.06 108 LYS A N 1
ATOM 885 C CA . LYS A 1 108 ? -7.891 34.156 0.844 1 92.06 108 LYS A CA 1
ATOM 886 C C . LYS A 1 108 ? -7.188 34.438 -0.48 1 92.06 108 LYS A C 1
ATOM 888 O O . LYS A 1 108 ? -7.828 34.469 -1.533 1 92.06 108 LYS A O 1
ATOM 893 N N . SER A 1 109 ? -5.922 34.656 -0.343 1 88.31 109 SER A N 1
ATOM 894 C CA . SER A 1 109 ? -5.145 34.969 -1.535 1 88.31 109 SER A CA 1
ATOM 895 C C . SER A 1 109 ? -5.055 33.781 -2.479 1 88.31 109 SER A C 1
ATOM 897 O O . SER A 1 109 ? -4.953 33.938 -3.695 1 88.31 109 SER A O 1
ATOM 899 N N . PHE A 1 110 ? -5.059 32.562 -2 1 84.38 110 PHE A N 1
ATOM 900 C CA . PHE A 1 110 ? -4.934 31.375 -2.816 1 84.38 110 PHE A CA 1
ATOM 901 C C . PHE A 1 110 ? -6.27 31 -3.443 1 84.38 110 PHE A C 1
ATOM 903 O O . PHE A 1 110 ? -6.312 30.344 -4.488 1 84.38 110 PHE A O 1
ATOM 910 N N . GLN A 1 111 ? -7.355 31.328 -2.842 1 80.69 111 GLN A N 1
ATOM 911 C CA . GLN A 1 111 ? -8.68 30.984 -3.348 1 80.69 111 GLN A CA 1
ATOM 912 C C . GLN A 1 111 ? -9.094 31.938 -4.477 1 80.69 111 GLN A C 1
ATOM 914 O O . GLN A 1 111 ? -9.914 31.578 -5.324 1 80.69 111 GLN A O 1
ATOM 919 N N . ASN A 1 112 ? -8.523 33.156 -4.531 1 71.94 112 ASN A N 1
ATOM 920 C CA . ASN A 1 112 ? -8.883 34.125 -5.547 1 71.94 112 ASN A CA 1
ATOM 921 C C . ASN A 1 112 ? -8.008 34 -6.785 1 71.94 112 ASN A C 1
ATOM 923 O O . ASN A 1 112 ? -6.793 33.812 -6.676 1 71.94 112 ASN A O 1
ATOM 927 N N . MET B 1 1 ? 17.672 -29.031 -15.836 1 65.31 1 MET B N 1
ATOM 928 C CA . MET B 1 1 ? 16.406 -28.328 -15.68 1 65.31 1 MET B CA 1
ATOM 929 C C . MET B 1 1 ? 15.359 -28.891 -16.641 1 65.31 1 MET B C 1
ATOM 931 O O . MET B 1 1 ? 15.688 -29.359 -17.734 1 65.31 1 MET B O 1
ATOM 935 N N . ILE B 1 2 ? 14.109 -29.219 -16.031 1 84.81 2 ILE B N 1
ATOM 936 C CA . ILE B 1 2 ? 13.031 -29.75 -16.875 1 84.81 2 ILE B CA 1
ATOM 937 C C . ILE B 1 2 ? 12.656 -28.734 -17.938 1 84.81 2 ILE B C 1
ATOM 939 O O . ILE B 1 2 ? 12.477 -27.547 -17.641 1 84.81 2 ILE B O 1
ATOM 943 N N . GLU B 1 3 ? 12.781 -29.25 -19.266 1 90.25 3 GLU B N 1
ATOM 944 C CA . GLU B 1 3 ? 12.32 -28.406 -20.375 1 90.25 3 GLU B CA 1
ATOM 945 C C . GLU B 1 3 ? 10.875 -28.719 -20.75 1 90.25 3 GLU B C 1
ATOM 947 O O . GLU B 1 3 ? 10.57 -29.844 -21.172 1 90.25 3 GLU B O 1
ATOM 952 N N . LEU B 1 4 ? 10.039 -27.781 -20.703 1 96.38 4 LEU B N 1
ATOM 953 C CA . LEU B 1 4 ? 8.617 -27.984 -20.984 1 96.38 4 LEU B CA 1
ATOM 954 C C . LEU B 1 4 ? 8.336 -27.938 -22.469 1 96.38 4 LEU B C 1
ATOM 956 O O . LEU B 1 4 ? 8.93 -27.125 -23.203 1 96.38 4 LEU B O 1
ATOM 960 N N . THR B 1 5 ? 7.465 -28.766 -22.938 1 95.94 5 THR B N 1
ATOM 961 C CA . THR B 1 5 ? 6.977 -28.688 -24.297 1 95.94 5 THR B CA 1
ATOM 962 C C . THR B 1 5 ? 6.074 -27.469 -24.484 1 95.94 5 THR B C 1
ATOM 964 O O . THR B 1 5 ? 5.719 -26.797 -23.516 1 95.94 5 THR B O 1
ATOM 967 N N . LYS B 1 6 ? 5.676 -27.203 -25.734 1 96.06 6 LYS B N 1
ATOM 968 C CA . LYS B 1 6 ? 4.789 -26.094 -26.031 1 96.06 6 LYS B CA 1
ATOM 969 C C . LYS B 1 6 ? 3.455 -26.234 -25.297 1 96.06 6 LYS B C 1
ATOM 971 O O . LYS B 1 6 ? 2.934 -25.266 -24.75 1 96.06 6 LYS B O 1
ATOM 976 N N . SER B 1 7 ? 2.957 -27.453 -25.344 1 95.94 7 SER B N 1
ATOM 977 C CA . SER B 1 7 ? 1.68 -27.703 -24.688 1 95.94 7 SER B CA 1
ATOM 978 C C . SER B 1 7 ? 1.794 -27.547 -23.172 1 95.94 7 SER B C 1
ATOM 980 O O . SER B 1 7 ? 0.908 -26.969 -22.531 1 95.94 7 SER B O 1
ATOM 982 N N . GLN B 1 8 ? 2.871 -28.016 -22.562 1 97.12 8 GLN B N 1
ATOM 983 C CA . GLN B 1 8 ? 3.104 -27.906 -21.125 1 97.12 8 GLN B CA 1
ATOM 984 C C . GLN B 1 8 ? 3.281 -26.438 -20.719 1 97.12 8 GLN B C 1
ATOM 986 O O . GLN B 1 8 ? 2.848 -26.031 -19.641 1 97.12 8 GLN B O 1
ATOM 991 N N . LYS B 1 9 ? 3.924 -25.641 -21.609 1 97.31 9 LYS B N 1
ATOM 992 C CA . LYS B 1 9 ? 4.105 -24.219 -21.328 1 97.31 9 LYS B CA 1
ATOM 993 C C . LYS B 1 9 ? 2.764 -23.5 -21.297 1 97.31 9 LYS B C 1
ATOM 995 O O . LYS B 1 9 ? 2.555 -22.609 -20.469 1 97.31 9 LYS B O 1
ATOM 1000 N N . LYS B 1 10 ? 1.891 -23.859 -22.156 1 97 10 LYS B N 1
ATOM 1001 C CA . LYS B 1 10 ? 0.557 -23.266 -22.156 1 97 10 LYS B CA 1
ATOM 1002 C C . LYS B 1 10 ? -0.177 -23.562 -20.844 1 97 10 LYS B C 1
ATOM 1004 O O . LYS B 1 10 ? -0.772 -22.656 -20.25 1 97 10 LYS B O 1
ATOM 1009 N N . THR B 1 11 ? -0.161 -24.797 -20.438 1 97.94 11 THR B N 1
ATOM 1010 C CA . THR B 1 11 ? -0.781 -25.188 -19.172 1 97.94 11 THR B CA 1
ATOM 1011 C C . THR B 1 11 ? -0.12 -24.469 -18 1 97.94 11 THR 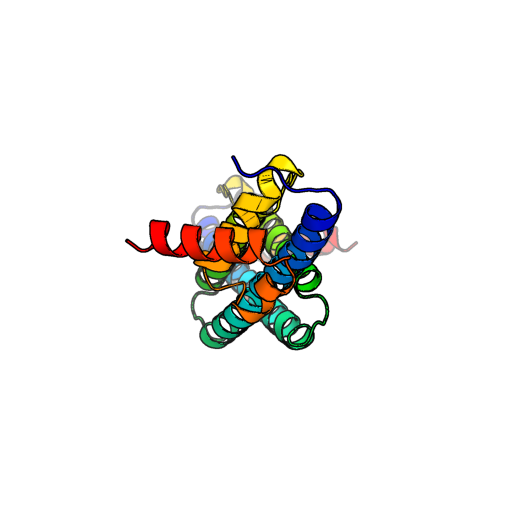B C 1
ATOM 1013 O O . THR B 1 11 ? -0.804 -24 -17.094 1 97.94 11 THR B O 1
ATOM 1016 N N . ALA B 1 12 ? 1.178 -24.422 -18.031 1 98.06 12 ALA B N 1
ATOM 1017 C CA . ALA B 1 12 ? 1.912 -23.75 -16.953 1 98.06 12 ALA B CA 1
ATOM 1018 C C . ALA B 1 12 ? 1.493 -22.297 -16.828 1 98.06 12 ALA B C 1
ATOM 1020 O O . ALA B 1 12 ? 1.279 -21.797 -15.711 1 98.06 12 ALA B O 1
ATOM 1021 N N . ARG B 1 13 ? 1.385 -21.625 -17.938 1 97.56 13 ARG B N 1
ATOM 1022 C CA . ARG B 1 13 ? 0.989 -20.219 -17.922 1 97.56 13 ARG B CA 1
ATOM 1023 C C . ARG B 1 13 ? -0.391 -20.047 -17.297 1 97.56 13 ARG B C 1
ATOM 1025 O O . ARG B 1 13 ? -0.613 -19.125 -16.516 1 97.56 13 ARG B O 1
ATOM 1032 N N . LYS B 1 14 ? -1.274 -20.906 -17.703 1 98.06 14 LYS B N 1
ATOM 1033 C CA . LYS B 1 14 ? -2.617 -20.891 -17.125 1 98.06 14 LYS B CA 1
ATOM 1034 C C . LYS B 1 14 ? -2.57 -21.047 -15.609 1 98.06 14 LYS B C 1
ATOM 1036 O O . LYS B 1 14 ? -3.225 -20.312 -14.875 1 98.06 14 LYS B O 1
ATOM 1041 N N . LEU B 1 15 ? -1.831 -22 -15.156 1 98.5 15 LEU B N 1
ATOM 1042 C CA . LEU B 1 15 ? -1.739 -22.312 -13.734 1 98.5 15 LEU B CA 1
ATOM 1043 C C . LEU B 1 15 ? -1.028 -21.188 -12.984 1 98.5 15 LEU B C 1
ATOM 1045 O O . LEU B 1 15 ? -1.379 -20.891 -11.836 1 98.5 15 LEU B O 1
ATOM 1049 N N . ILE B 1 16 ? -0.04 -20.641 -13.594 1 98.38 16 ILE B N 1
ATOM 1050 C CA . ILE B 1 16 ? 0.683 -19.547 -12.977 1 98.38 16 ILE B CA 1
ATOM 1051 C C . ILE B 1 16 ? -0.253 -18.344 -12.805 1 98.38 16 ILE B C 1
ATOM 1053 O O . ILE B 1 16 ? -0.265 -17.719 -11.742 1 98.38 16 ILE B O 1
ATOM 1057 N N . ASN B 1 17 ? -1.047 -18.094 -13.812 1 98 17 ASN B N 1
ATOM 1058 C CA . ASN B 1 17 ? -2.039 -17.047 -13.664 1 98 17 ASN B CA 1
ATOM 1059 C C . ASN B 1 17 ? -3.041 -17.359 -12.562 1 98 17 ASN B C 1
ATOM 1061 O O . ASN B 1 17 ? -3.461 -16.469 -11.828 1 98 17 ASN B O 1
ATOM 1065 N N . LEU B 1 18 ? -3.414 -18.562 -12.5 1 98.38 18 LEU B N 1
ATOM 1066 C CA . LEU B 1 18 ? -4.297 -19 -11.414 1 98.38 18 LEU B CA 1
ATOM 1067 C C . LEU B 1 18 ? -3.656 -18.734 -10.055 1 98.38 18 LEU B C 1
ATOM 1069 O O . LEU B 1 18 ? -4.312 -18.234 -9.141 1 98.38 18 LEU B O 1
ATOM 1073 N N . GLY B 1 19 ? -2.422 -19.109 -9.906 1 98.5 19 GLY B N 1
ATOM 1074 C CA . GLY B 1 19 ? -1.691 -18.828 -8.68 1 98.5 19 GLY B CA 1
ATOM 1075 C C . GLY B 1 19 ? -1.657 -17.344 -8.328 1 98.5 19 GLY B C 1
ATOM 1076 O O . GLY B 1 19 ? -1.89 -16.969 -7.176 1 98.5 19 GLY B O 1
ATOM 1077 N N . LEU B 1 20 ? -1.391 -16.5 -9.32 1 98.38 20 LEU B N 1
ATOM 1078 C CA . LEU B 1 20 ? -1.378 -15.055 -9.133 1 98.38 20 LEU B CA 1
ATOM 1079 C C . LEU B 1 20 ? -2.717 -14.562 -8.594 1 98.38 20 LEU B C 1
ATOM 1081 O O . LEU B 1 20 ? -2.76 -13.82 -7.613 1 98.38 20 LEU B O 1
ATOM 1085 N N . GLN B 1 21 ? -3.791 -15.031 -9.156 1 98.38 21 GLN B N 1
ATOM 1086 C CA . GLN B 1 21 ? -5.129 -14.633 -8.734 1 98.38 21 GLN B CA 1
ATOM 1087 C C . GLN B 1 21 ? -5.41 -15.086 -7.305 1 98.38 21 GLN B C 1
ATOM 1089 O O . GLN B 1 21 ? -5.949 -14.328 -6.5 1 98.38 21 GLN B O 1
ATOM 1094 N N . ARG B 1 22 ? -5.02 -16.234 -7.008 1 98.31 22 ARG B N 1
ATOM 1095 C CA . ARG B 1 22 ? -5.277 -16.781 -5.676 1 98.31 22 ARG B CA 1
ATOM 1096 C C . ARG B 1 22 ? -4.48 -16.031 -4.613 1 98.31 22 ARG B C 1
ATOM 1098 O O . ARG B 1 22 ? -5 -15.727 -3.537 1 98.31 22 ARG B O 1
ATOM 1105 N N . GLU B 1 23 ? -3.205 -15.758 -4.938 1 98.38 23 GLU B N 1
ATOM 1106 C CA . GLU B 1 23 ? -2.393 -15.023 -3.973 1 98.38 23 GLU B CA 1
ATOM 1107 C C . GLU B 1 23 ? -2.916 -13.602 -3.777 1 98.38 23 GLU B C 1
ATOM 1109 O O . GLU B 1 23 ? -2.945 -13.094 -2.652 1 98.38 23 GLU B O 1
ATOM 1114 N N . CYS B 1 24 ? -3.326 -13.008 -4.801 1 98.19 24 CYS B N 1
ATOM 1115 C CA . CYS B 1 24 ? -3.881 -11.664 -4.688 1 98.19 24 CYS B CA 1
ATOM 1116 C C . CYS B 1 24 ? -5.191 -11.68 -3.912 1 98.19 24 CYS B C 1
ATOM 1118 O O . CYS B 1 24 ? -5.438 -10.797 -3.082 1 98.19 24 CYS B O 1
ATOM 1120 N N . ALA B 1 25 ? -6.016 -12.672 -4.16 1 97.5 25 ALA B N 1
ATOM 1121 C CA . ALA B 1 25 ? -7.277 -12.781 -3.434 1 97.5 25 ALA B CA 1
ATOM 1122 C C . ALA B 1 25 ? -7.039 -12.961 -1.938 1 97.5 25 ALA B C 1
ATOM 1124 O O . ALA B 1 25 ? -7.691 -12.312 -1.114 1 97.5 25 ALA B O 1
ATOM 1125 N N . LYS B 1 26 ? -6.164 -13.844 -1.674 1 97.38 26 LYS B N 1
ATOM 1126 C CA . LYS B 1 26 ? -5.824 -14.07 -0.272 1 97.38 26 LYS B CA 1
ATOM 1127 C C . LYS B 1 26 ? -5.285 -12.797 0.377 1 97.38 26 LYS B C 1
ATOM 1129 O O . LYS B 1 26 ? -5.625 -12.484 1.52 1 97.38 26 LYS B O 1
ATOM 1134 N N . PHE B 1 27 ? -4.414 -12.109 -0.325 1 98.06 27 PHE B N 1
ATOM 1135 C CA . PHE B 1 27 ? -3.852 -10.859 0.181 1 98.06 27 PHE B CA 1
ATOM 1136 C C . PHE B 1 27 ? -4.949 -9.828 0.423 1 98.06 27 PHE B C 1
ATOM 1138 O O . PHE B 1 27 ? -4.965 -9.164 1.461 1 98.06 27 PHE B O 1
ATOM 1145 N N . MET B 1 28 ? -5.867 -9.688 -0.521 1 97.81 28 MET B N 1
ATOM 1146 C CA . MET B 1 28 ? -6.961 -8.734 -0.386 1 97.81 28 MET B CA 1
ATOM 1147 C C . MET B 1 28 ? -7.812 -9.047 0.841 1 97.81 28 MET B C 1
ATOM 1149 O O . MET B 1 28 ? -8.195 -8.141 1.586 1 97.81 28 MET B O 1
ATOM 1153 N N . GLN B 1 29 ? -8.07 -10.297 1.02 1 96.56 29 GLN B N 1
ATOM 1154 C CA . GLN B 1 29 ? -8.836 -10.688 2.195 1 96.56 29 GLN B CA 1
ATOM 1155 C C . GLN B 1 29 ? -8.078 -10.383 3.48 1 96.56 29 GLN B C 1
ATOM 1157 O O . GLN B 1 29 ? -8.648 -9.859 4.438 1 96.56 29 GLN B O 1
ATOM 1162 N N . SER B 1 30 ? -6.82 -10.703 3.484 1 97.19 30 SER B N 1
ATOM 1163 C CA . SER B 1 30 ? -6 -10.43 4.66 1 97.19 30 SER B CA 1
ATOM 1164 C C . SER B 1 30 ? -5.934 -8.938 4.957 1 97.19 30 SER B C 1
ATOM 1166 O O . SER B 1 30 ? -5.887 -8.531 6.117 1 97.19 30 SER B O 1
ATOM 1168 N N . THR B 1 31 ? -5.914 -8.117 3.914 1 97.56 31 THR B N 1
ATOM 1169 C CA . THR B 1 31 ? -5.875 -6.664 4.062 1 97.56 31 THR B CA 1
ATOM 1170 C C . THR B 1 31 ? -7.203 -6.141 4.602 1 97.56 31 THR B C 1
ATOM 1172 O O . THR B 1 31 ? -7.227 -5.25 5.453 1 97.56 31 THR B O 1
ATOM 1175 N N . LYS B 1 32 ? -8.242 -6.73 4.152 1 95.94 32 LYS B N 1
ATOM 1176 C CA . LYS B 1 32 ? -9.555 -6.375 4.688 1 95.94 32 LYS B CA 1
ATOM 1177 C C . LYS B 1 32 ? -9.633 -6.656 6.184 1 95.94 32 LYS B C 1
ATOM 1179 O O . LYS B 1 32 ? -10.117 -5.824 6.953 1 95.94 32 LYS B O 1
ATOM 1184 N N . ASP B 1 33 ? -9.141 -7.762 6.539 1 95.75 33 ASP B N 1
ATOM 1185 C CA . ASP B 1 33 ? -9.109 -8.117 7.953 1 95.75 33 ASP B CA 1
ATOM 1186 C C . ASP B 1 33 ? -8.25 -7.129 8.742 1 95.75 33 ASP B C 1
ATOM 1188 O O . ASP B 1 33 ? -8.617 -6.73 9.852 1 95.75 33 ASP B O 1
ATOM 1192 N N . PHE B 1 34 ? -7.16 -6.844 8.211 1 96.38 34 PHE B N 1
ATOM 1193 C CA . PHE B 1 34 ? -6.258 -5.875 8.82 1 96.38 34 PHE B CA 1
ATOM 1194 C C . PHE B 1 34 ? -6.953 -4.539 9.023 1 96.38 34 PHE B C 1
ATOM 1196 O O . PHE B 1 34 ? -6.848 -3.934 10.094 1 96.38 34 PHE B O 1
ATOM 1203 N N . MET B 1 35 ? -7.664 -4.066 7.965 1 95.12 35 MET B N 1
ATOM 1204 C CA . MET B 1 35 ? -8.375 -2.793 8.039 1 95.12 35 MET B CA 1
ATOM 1205 C C . MET B 1 35 ? -9.422 -2.818 9.148 1 95.12 35 MET B C 1
ATOM 1207 O O . MET B 1 35 ? -9.594 -1.836 9.875 1 95.12 35 MET B O 1
ATOM 1211 N N . ASN B 1 36 ? -10.086 -3.877 9.32 1 93.12 36 ASN B N 1
ATOM 1212 C CA . ASN B 1 36 ? -11.117 -4.016 10.336 1 93.12 36 ASN B CA 1
ATOM 1213 C C . ASN B 1 36 ? -10.523 -3.969 11.742 1 93.12 36 ASN B C 1
ATOM 1215 O O . ASN B 1 36 ? -11.125 -3.404 12.656 1 93.12 36 ASN B O 1
ATOM 1219 N N . LYS B 1 37 ? -9.359 -4.492 11.867 1 92.75 37 LYS B N 1
ATOM 1220 C CA . LYS B 1 37 ? -8.688 -4.523 13.156 1 92.75 37 LYS B CA 1
ATOM 1221 C C . LYS B 1 37 ? -8.117 -3.156 13.516 1 92.75 37 LYS B C 1
ATOM 1223 O O . LYS B 1 37 ? -7.984 -2.824 14.695 1 92.75 37 LYS B O 1
ATOM 1228 N N . ASN B 1 38 ? -7.82 -2.352 12.523 1 90.62 38 ASN B N 1
ATOM 1229 C CA . ASN B 1 38 ? -7.152 -1.074 12.75 1 90.62 38 ASN B CA 1
ATOM 1230 C C . ASN B 1 38 ? -8.094 0.102 12.5 1 90.62 38 ASN B C 1
ATOM 1232 O O . ASN B 1 38 ? -7.652 1.25 12.43 1 90.62 38 ASN B O 1
ATOM 1236 N N . ALA B 1 39 ? -9.305 -0.03 12.383 1 79.06 39 ALA B N 1
ATOM 1237 C CA . ALA B 1 39 ? -10.312 0.981 12.078 1 79.06 39 ALA B CA 1
ATOM 1238 C C . ALA B 1 39 ? -10.336 2.072 13.148 1 79.06 39 ALA B C 1
ATOM 1240 O O . ALA B 1 39 ? -10.609 3.236 12.844 1 79.06 39 ALA B O 1
ATOM 1241 N N . SER B 1 40 ? -9.992 1.645 14.367 1 83.44 40 SER B N 1
ATOM 1242 C CA . SER B 1 40 ? -10.102 2.592 15.469 1 83.44 40 SER B CA 1
ATOM 1243 C C . SER B 1 40 ? -8.727 2.9 16.062 1 83.44 40 SER B C 1
ATOM 1245 O O . SER B 1 40 ? -8.617 3.209 17.25 1 83.44 40 SER B O 1
ATOM 1247 N N . ALA B 1 41 ? -7.77 2.766 15.242 1 86.56 41 ALA B N 1
ATOM 1248 C CA . ALA B 1 41 ? -6.418 2.986 15.75 1 86.56 41 ALA B CA 1
ATOM 1249 C C . ALA B 1 41 ? -6.25 4.418 16.25 1 86.56 41 ALA B C 1
ATOM 1251 O O . ALA B 1 41 ? -6.711 5.363 15.617 1 86.56 41 ALA B O 1
ATOM 1252 N N . GLU B 1 42 ? -5.699 4.602 17.375 1 87.56 42 GLU B N 1
ATOM 1253 C CA . GLU B 1 42 ? -5.438 5.91 17.969 1 87.56 42 GLU B CA 1
ATOM 1254 C C . GLU B 1 42 ? -4.344 6.656 17.203 1 87.56 42 GLU B C 1
ATOM 1256 O O . GLU B 1 42 ? -4.43 7.871 17.016 1 87.56 42 GLU B O 1
ATOM 1261 N N . ASP B 1 43 ? -3.359 5.984 16.812 1 96.75 43 ASP B N 1
ATOM 1262 C CA . ASP B 1 43 ? -2.283 6.516 15.984 1 96.75 43 ASP B CA 1
ATOM 1263 C C . ASP B 1 43 ? -2.486 6.141 14.516 1 96.75 43 ASP B C 1
ATOM 1265 O O . ASP B 1 43 ? -2.059 5.07 14.078 1 96.75 43 ASP B O 1
ATOM 1269 N N . ALA B 1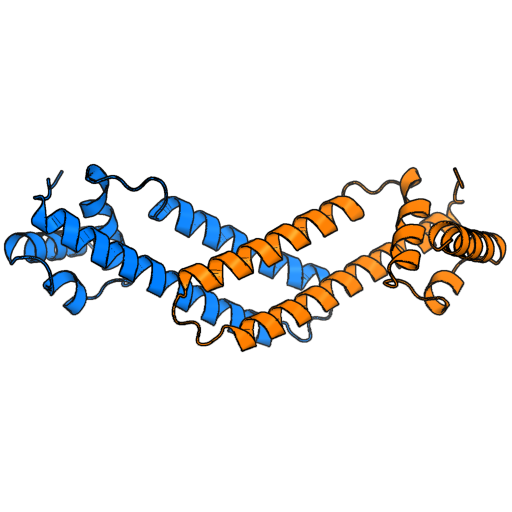 44 ? -3.084 7.051 13.828 1 96.81 44 ALA B N 1
ATOM 1270 C CA . ALA B 1 44 ? -3.465 6.789 12.445 1 96.81 44 ALA B CA 1
ATOM 1271 C C . ALA B 1 44 ? -2.234 6.691 11.547 1 96.81 44 ALA B C 1
ATOM 1273 O O . ALA B 1 44 ? -2.223 5.93 10.578 1 96.81 44 ALA B O 1
ATOM 1274 N N . HIS B 1 45 ? -1.286 7.473 11.867 1 97.88 45 HIS B N 1
ATOM 1275 C CA . HIS B 1 45 ? -0.057 7.43 11.086 1 97.88 45 HIS B CA 1
ATOM 1276 C C . HIS B 1 45 ? 0.63 6.074 11.211 1 97.88 45 HIS B C 1
ATOM 1278 O O . HIS B 1 45 ? 1.064 5.5 10.211 1 97.88 45 HIS B O 1
ATOM 1284 N N . ASP B 1 46 ? 0.687 5.566 12.398 1 97.38 46 ASP B N 1
ATOM 1285 C CA . ASP B 1 46 ? 1.264 4.246 12.625 1 97.38 46 ASP B CA 1
ATOM 1286 C C . ASP B 1 46 ? 0.483 3.168 11.883 1 97.38 46 ASP B C 1
ATOM 1288 O O . ASP B 1 46 ? 1.076 2.27 11.281 1 97.38 46 ASP B O 1
ATOM 1292 N N . ALA B 1 47 ? -0.839 3.24 11.938 1 97.31 47 ALA B N 1
ATOM 1293 C CA . ALA B 1 47 ? -1.679 2.283 11.227 1 97.31 47 ALA B CA 1
ATOM 1294 C C . ALA B 1 47 ? -1.413 2.332 9.719 1 97.31 47 ALA B C 1
ATOM 1296 O O . ALA B 1 47 ? -1.32 1.291 9.07 1 97.31 47 ALA B O 1
ATOM 1297 N N . TYR B 1 48 ? -1.252 3.518 9.258 1 97.94 48 TYR B N 1
ATOM 1298 C CA . TYR B 1 48 ? -0.948 3.693 7.84 1 97.94 48 TYR B CA 1
ATOM 1299 C C . TYR B 1 48 ? 0.395 3.064 7.484 1 97.94 48 TYR B C 1
ATOM 1301 O O . TYR B 1 48 ? 0.52 2.389 6.461 1 97.94 48 TYR B O 1
ATOM 1309 N N . LEU B 1 49 ? 1.35 3.27 8.281 1 98.06 49 LEU B N 1
ATOM 1310 C CA . LEU B 1 49 ? 2.674 2.723 8.008 1 98.06 49 LEU B CA 1
ATOM 1311 C C . LEU B 1 49 ? 2.631 1.2 7.945 1 98.06 49 LEU B C 1
ATOM 1313 O O . LEU B 1 49 ? 3.322 0.587 7.129 1 98.06 49 LEU B O 1
ATOM 1317 N N . LYS B 1 50 ? 1.848 0.631 8.758 1 98.06 50 LYS B N 1
ATOM 1318 C CA . LYS B 1 50 ? 1.695 -0.821 8.75 1 98.06 50 LYS B CA 1
ATOM 1319 C C . LYS B 1 50 ? 1.027 -1.296 7.461 1 98.06 50 LYS B C 1
ATOM 1321 O O . LYS B 1 50 ? 1.426 -2.311 6.887 1 98.06 50 LYS B O 1
ATOM 1326 N N . LEU B 1 51 ? -0.005 -0.582 7.055 1 98.44 51 LEU B N 1
ATOM 1327 C CA . LEU B 1 51 ? -0.64 -0.912 5.785 1 98.44 51 LEU B CA 1
ATOM 1328 C C . LEU B 1 51 ? 0.352 -0.788 4.633 1 98.44 51 LEU B C 1
ATOM 1330 O O . LEU B 1 51 ? 0.426 -1.669 3.773 1 98.44 51 LEU B O 1
ATOM 1334 N N . TYR B 1 52 ? 1.082 0.269 4.641 1 98.5 52 TYR B N 1
ATOM 1335 C CA . TYR B 1 52 ? 2.078 0.514 3.605 1 98.5 52 TYR B CA 1
ATOM 1336 C C . TYR B 1 52 ? 3.078 -0.634 3.527 1 98.5 52 TYR B C 1
ATOM 1338 O O . TYR B 1 52 ? 3.354 -1.154 2.445 1 98.5 52 TYR B O 1
ATOM 1346 N N . ASP B 1 53 ? 3.586 -0.994 4.664 1 98.44 53 ASP B N 1
ATOM 1347 C CA . ASP B 1 53 ? 4.559 -2.082 4.73 1 98.44 53 ASP B CA 1
ATOM 1348 C C . ASP B 1 53 ? 3.957 -3.389 4.219 1 98.44 53 ASP B C 1
ATOM 1350 O O . ASP B 1 53 ? 4.605 -4.129 3.475 1 98.44 53 ASP B O 1
ATOM 1354 N N . LYS B 1 54 ? 2.76 -3.705 4.656 1 98.5 54 LYS B N 1
ATOM 1355 C CA . LYS B 1 54 ? 2.055 -4.902 4.215 1 98.5 54 LYS B CA 1
ATOM 1356 C C . LYS B 1 54 ? 1.932 -4.941 2.693 1 98.5 54 LYS B C 1
ATOM 1358 O O . LYS B 1 54 ? 2.25 -5.953 2.062 1 98.5 54 LYS B O 1
ATOM 1363 N N . VAL B 1 55 ? 1.526 -3.836 2.105 1 98.69 55 VAL B N 1
ATOM 1364 C CA . VAL B 1 55 ? 1.314 -3.746 0.665 1 98.69 55 VAL B CA 1
ATOM 1365 C C . VAL B 1 55 ? 2.658 -3.799 -0.06 1 98.69 55 VAL B C 1
ATOM 1367 O O . VAL B 1 55 ? 2.793 -4.477 -1.08 1 98.69 55 VAL B O 1
ATOM 1370 N N . TYR B 1 56 ? 3.631 -3.137 0.495 1 98.31 56 TYR B N 1
ATOM 1371 C CA . TYR B 1 56 ? 4.965 -3.09 -0.095 1 98.31 56 TYR B CA 1
ATOM 1372 C C . TYR B 1 56 ? 5.598 -4.477 -0.122 1 98.31 56 TYR B C 1
ATOM 1374 O O . TYR B 1 56 ? 6.117 -4.906 -1.154 1 98.31 56 TYR B O 1
ATOM 1382 N N . GLN B 1 57 ? 5.508 -5.152 0.981 1 98.56 57 GLN B N 1
ATOM 1383 C CA . GLN B 1 57 ? 6.086 -6.488 1.062 1 98.56 57 GLN B CA 1
ATOM 1384 C C . GLN B 1 57 ? 5.383 -7.453 0.108 1 98.56 57 GLN B C 1
ATOM 1386 O O . GLN B 1 57 ? 6.035 -8.273 -0.542 1 98.56 57 GLN B O 1
ATOM 1391 N N . PHE B 1 58 ? 4.09 -7.363 0.063 1 98.75 58 PHE B N 1
ATOM 1392 C CA . PHE B 1 58 ? 3.367 -8.227 -0.862 1 98.75 58 PHE B CA 1
ATOM 1393 C C . PHE B 1 58 ? 3.75 -7.914 -2.305 1 98.75 58 PHE B C 1
ATOM 1395 O O . PHE B 1 58 ? 3.912 -8.828 -3.117 1 98.75 58 PHE B O 1
ATOM 1402 N N . ASP B 1 59 ? 3.889 -6.645 -2.648 1 98.5 59 ASP B N 1
ATOM 1403 C CA . ASP B 1 59 ? 4.289 -6.254 -3.996 1 98.5 59 ASP B CA 1
ATOM 1404 C C . ASP B 1 59 ? 5.656 -6.832 -4.355 1 98.5 59 ASP B C 1
ATOM 1406 O O . ASP B 1 59 ? 5.859 -7.309 -5.473 1 98.5 59 ASP B O 1
ATOM 1410 N N . LYS B 1 60 ? 6.602 -6.793 -3.42 1 98.19 60 LYS B N 1
ATOM 1411 C CA . LYS B 1 60 ? 7.918 -7.387 -3.635 1 98.19 60 LYS B CA 1
ATOM 1412 C C . LYS B 1 60 ? 7.805 -8.883 -3.92 1 98.19 60 LYS B C 1
ATOM 1414 O O . LYS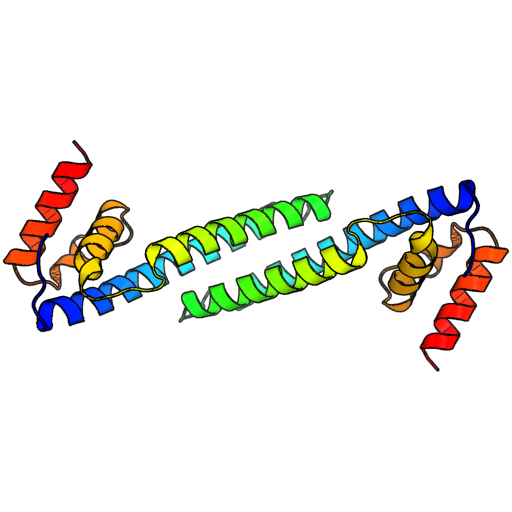 B 1 60 ? 8.492 -9.406 -4.801 1 98.19 60 LYS B O 1
ATOM 1419 N N . HIS B 1 61 ? 6.961 -9.516 -3.162 1 98.19 61 HIS B N 1
ATOM 1420 C CA . HIS B 1 61 ? 6.73 -10.945 -3.342 1 98.19 61 HIS B CA 1
ATOM 1421 C C . HIS B 1 61 ? 6.16 -11.242 -4.727 1 98.19 61 HIS B C 1
ATOM 1423 O O . HIS B 1 61 ? 6.668 -12.109 -5.438 1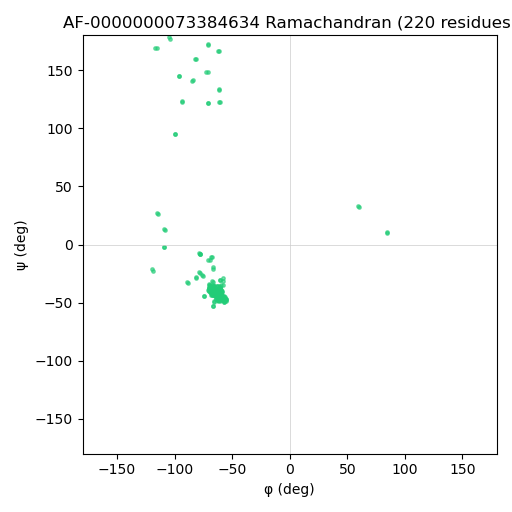 98.19 61 HIS B O 1
ATOM 1429 N N . ILE B 1 62 ? 5.148 -10.508 -5.152 1 98.19 62 ILE B N 1
ATOM 1430 C CA . ILE B 1 62 ? 4.496 -10.711 -6.441 1 98.19 62 ILE B CA 1
ATOM 1431 C C . ILE B 1 62 ? 5.48 -10.422 -7.57 1 98.19 62 ILE B C 1
ATOM 1433 O O . ILE B 1 62 ? 5.578 -11.188 -8.531 1 98.19 62 ILE B O 1
ATOM 1437 N N . ALA B 1 63 ? 6.25 -9.375 -7.426 1 97.44 63 ALA B N 1
ATOM 1438 C CA . ALA B 1 63 ? 7.242 -9.016 -8.438 1 97.44 63 ALA B CA 1
ATOM 1439 C C . ALA B 1 63 ? 8.289 -10.117 -8.586 1 97.44 63 ALA B C 1
ATOM 1441 O O . ALA B 1 63 ? 8.617 -10.523 -9.711 1 97.44 63 ALA B O 1
ATOM 1442 N N . ARG B 1 64 ? 8.781 -10.562 -7.453 1 96.31 64 ARG B N 1
ATOM 1443 C CA . ARG B 1 64 ? 9.82 -11.594 -7.453 1 96.31 64 ARG B CA 1
ATOM 1444 C C . ARG B 1 64 ? 9.32 -12.867 -8.125 1 96.31 64 ARG B C 1
ATOM 1446 O O . ARG B 1 64 ? 10.062 -13.508 -8.875 1 96.31 64 ARG B O 1
ATOM 1453 N N . ARG B 1 65 ? 8.109 -13.18 -7.922 1 97 65 ARG B N 1
ATOM 1454 C CA . ARG B 1 65 ? 7.617 -14.477 -8.391 1 97 65 ARG B CA 1
ATOM 1455 C C . ARG B 1 65 ? 7.094 -14.375 -9.82 1 97 65 ARG B C 1
ATOM 1457 O O . ARG B 1 65 ? 7.277 -15.289 -10.617 1 97 65 ARG B O 1
ATOM 1464 N N . TYR B 1 66 ? 6.547 -13.266 -10.203 1 97.62 66 TYR B N 1
ATOM 1465 C CA . TYR B 1 66 ? 5.723 -13.297 -11.406 1 97.62 66 TYR B CA 1
ATOM 1466 C C . TYR B 1 66 ? 6.289 -12.383 -12.484 1 97.62 66 TYR B C 1
ATOM 1468 O O . TYR B 1 66 ? 5.949 -12.516 -13.664 1 97.62 66 TYR B O 1
ATOM 1476 N N . ASP B 1 67 ? 7.047 -11.422 -12.109 1 95.12 67 ASP B N 1
ATOM 1477 C CA . ASP B 1 67 ? 7.535 -10.477 -13.109 1 95.12 67 ASP B CA 1
ATOM 1478 C C . ASP B 1 67 ? 8.578 -11.133 -14.016 1 95.12 67 ASP B C 1
ATOM 1480 O O . ASP B 1 67 ? 9.391 -11.93 -13.555 1 95.12 67 ASP B O 1
ATOM 1484 N N . GLY B 1 68 ? 8.609 -10.68 -15.297 1 90.88 68 GLY B N 1
ATOM 1485 C CA . GLY B 1 68 ? 9.625 -11.102 -16.25 1 90.88 68 GLY B CA 1
ATOM 1486 C C . GLY B 1 68 ? 9.641 -12.602 -16.469 1 90.88 68 GLY B C 1
ATOM 1487 O O . GLY B 1 68 ? 10.711 -13.203 -16.625 1 90.88 68 GLY B O 1
ATOM 1488 N N . MET B 1 69 ? 8.5 -13.25 -16.406 1 89.81 69 MET B N 1
ATOM 1489 C CA . MET B 1 69 ? 8.391 -14.695 -16.578 1 89.81 69 M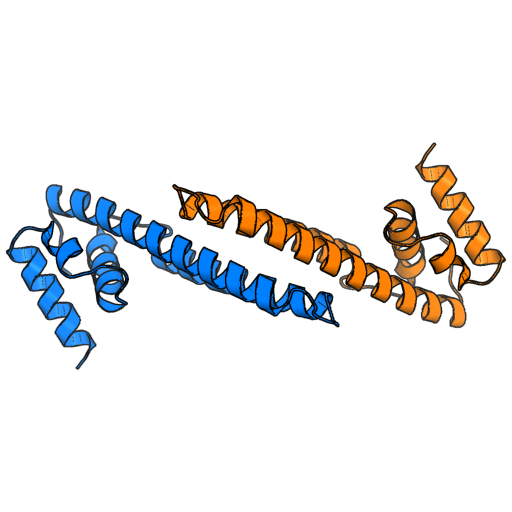ET B CA 1
ATOM 1490 C C . MET B 1 69 ? 8.641 -15.094 -18.031 1 89.81 69 MET B C 1
ATOM 1492 O O . MET B 1 69 ? 8.047 -14.523 -18.938 1 89.81 69 MET B O 1
ATOM 1496 N N . SER B 1 70 ? 9.641 -15.938 -18.141 1 90.19 70 SER B N 1
ATOM 1497 C CA . SER B 1 70 ? 9.906 -16.562 -19.438 1 90.19 70 SER B CA 1
ATOM 1498 C C . SER B 1 70 ? 9.68 -18.078 -19.359 1 90.19 70 SER B C 1
ATOM 1500 O O . SER B 1 70 ? 9.547 -18.641 -18.266 1 90.19 70 SER B O 1
ATOM 1502 N N . GLY B 1 71 ? 9.656 -18.781 -20.562 1 90.81 71 GLY B N 1
ATOM 1503 C CA . GLY B 1 71 ? 9.383 -20.203 -20.625 1 90.81 71 GLY B CA 1
ATOM 1504 C C . GLY B 1 71 ? 10.352 -21.047 -19.797 1 90.81 71 GLY B C 1
ATOM 1505 O O . GLY B 1 71 ? 9.977 -22.094 -19.266 1 90.81 71 GLY B O 1
ATOM 1506 N N . GLY B 1 72 ? 11.578 -20.531 -19.656 1 90.62 72 GLY B N 1
ATOM 1507 C CA . GL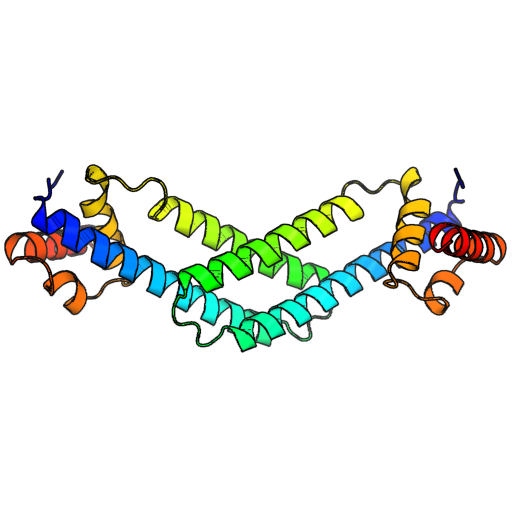Y B 1 72 ? 12.586 -21.25 -18.906 1 90.62 72 GLY B CA 1
ATOM 1508 C C . GLY B 1 72 ? 12.312 -21.266 -17.406 1 90.62 72 GLY B C 1
ATOM 1509 O O . GLY B 1 72 ? 12.875 -22.094 -16.688 1 90.62 72 GLY B O 1
ATOM 1510 N N . ARG B 1 73 ? 11.391 -20.438 -16.922 1 93.69 73 ARG B N 1
ATOM 1511 C CA . ARG B 1 73 ? 11.133 -20.328 -15.484 1 93.69 73 ARG B CA 1
ATOM 1512 C C . ARG B 1 73 ? 9.781 -20.938 -15.125 1 93.69 73 ARG B C 1
ATOM 1514 O O . ARG B 1 73 ? 9.453 -21.078 -13.938 1 93.69 73 ARG B O 1
ATOM 1521 N N . TYR B 1 74 ? 9.062 -21.406 -16.094 1 96.44 74 TYR B N 1
ATOM 1522 C CA . TYR B 1 74 ? 7.695 -21.859 -15.844 1 96.44 74 TYR B CA 1
ATOM 1523 C C . TYR B 1 74 ? 7.68 -23.062 -14.914 1 96.44 74 TYR B C 1
ATOM 1525 O O . TYR B 1 74 ? 6.895 -23.109 -13.961 1 96.44 74 TYR B O 1
ATOM 1533 N N . TYR B 1 75 ? 8.555 -23.906 -15.18 1 95.81 75 TYR B N 1
ATOM 1534 C CA . TYR B 1 75 ? 8.562 -25.141 -14.383 1 95.81 75 TYR B CA 1
ATOM 1535 C C . TYR B 1 75 ? 8.82 -24.828 -12.914 1 95.81 75 TYR B C 1
ATOM 1537 O O . TYR B 1 75 ? 8.07 -25.266 -12.031 1 95.81 75 TYR B O 1
ATOM 1545 N N . ILE B 1 76 ? 9.781 -24.031 -12.656 1 95.19 76 ILE B N 1
ATOM 1546 C CA . ILE B 1 76 ? 10.172 -23.75 -11.273 1 95.19 76 ILE B CA 1
ATOM 1547 C C . ILE B 1 76 ? 9.086 -22.922 -10.594 1 95.19 76 ILE B C 1
ATOM 1549 O O . ILE B 1 76 ? 8.812 -23.109 -9.406 1 95.19 76 ILE B O 1
ATOM 1553 N N . THR B 1 77 ? 8.43 -22.062 -11.312 1 97.06 77 THR B N 1
ATOM 1554 C CA . THR B 1 77 ? 7.355 -21.25 -10.742 1 97.06 77 THR B CA 1
ATOM 1555 C C . THR B 1 77 ? 6.176 -22.125 -10.344 1 97.06 77 THR B C 1
ATOM 1557 O O . THR B 1 77 ? 5.625 -21.984 -9.25 1 97.06 77 THR B O 1
ATOM 1560 N N . VAL B 1 78 ? 5.848 -23.062 -11.211 1 97.81 78 VAL B N 1
ATOM 1561 C CA . VAL B 1 78 ? 4.766 -23.984 -10.891 1 97.81 78 VAL B CA 1
ATOM 1562 C C . VAL B 1 78 ? 5.145 -24.828 -9.68 1 97.81 78 VAL B C 1
ATOM 1564 O O . VAL B 1 78 ? 4.324 -25.031 -8.781 1 97.81 78 VAL B O 1
ATOM 1567 N N . CYS B 1 79 ? 6.379 -25.219 -9.641 1 96.56 79 CYS B N 1
ATOM 1568 C CA . CYS B 1 79 ? 6.867 -25.984 -8.5 1 96.56 79 CYS B CA 1
ATOM 1569 C C . CYS B 1 79 ? 6.727 -25.188 -7.211 1 96.56 79 CYS B C 1
ATOM 1571 O O . CYS B 1 79 ? 6.223 -25.688 -6.207 1 96.56 79 CYS B O 1
ATOM 1573 N N . ASP B 1 80 ? 7.148 -23.984 -7.242 1 96.62 80 ASP B N 1
ATOM 1574 C CA . ASP B 1 80 ? 7.09 -23.109 -6.07 1 96.62 80 ASP B CA 1
ATOM 1575 C C . ASP B 1 80 ? 5.648 -22.906 -5.613 1 96.62 80 ASP B C 1
ATOM 1577 O O . ASP B 1 80 ? 5.355 -22.969 -4.418 1 96.62 80 ASP B O 1
ATOM 1581 N N . LEU B 1 81 ? 4.754 -22.703 -6.52 1 98.19 81 LEU B N 1
ATOM 1582 C CA . LEU B 1 81 ? 3.342 -22.484 -6.215 1 98.19 81 LEU B CA 1
ATOM 1583 C C . LEU B 1 81 ? 2.721 -23.734 -5.602 1 98.19 81 LEU B C 1
ATOM 1585 O O . LEU B 1 81 ? 1.906 -23.641 -4.68 1 98.19 81 LEU B O 1
ATOM 1589 N N . TYR B 1 82 ? 3.133 -24.797 -6.164 1 98.06 82 TYR B N 1
ATOM 1590 C CA . TYR B 1 82 ? 2.656 -26.078 -5.652 1 98.06 82 TYR B CA 1
ATOM 1591 C C . TYR B 1 82 ? 3.209 -26.359 -4.254 1 98.06 82 TYR B C 1
ATOM 1593 O O . TYR B 1 82 ? 2.461 -26.719 -3.344 1 98.06 82 TYR B O 1
ATOM 1601 N N . TYR B 1 83 ? 4.426 -26.062 -4.078 1 97 83 TYR B N 1
ATOM 1602 C CA . TYR B 1 83 ? 5.098 -26.266 -2.797 1 97 83 TYR B CA 1
ATOM 1603 C C . TYR B 1 83 ? 4.492 -25.359 -1.723 1 97 83 TYR B C 1
ATOM 1605 O O . TYR B 1 83 ? 4.254 -25.812 -0.597 1 97 83 TYR B O 1
ATOM 1613 N N . ASP B 1 84 ? 4.172 -24.156 -2.084 1 97.31 84 ASP B N 1
ATOM 1614 C CA . ASP B 1 84 ? 3.641 -23.156 -1.15 1 97.31 84 ASP B CA 1
ATOM 1615 C C . ASP B 1 84 ? 2.164 -23.422 -0.859 1 97.31 84 ASP B C 1
ATOM 1617 O O . ASP B 1 84 ? 1.562 -22.734 -0.027 1 97.31 84 ASP B O 1
ATOM 1621 N N . GLY B 1 85 ? 1.581 -24.312 -1.554 1 97.31 85 GLY B N 1
ATOM 1622 C CA . GLY B 1 85 ? 0.185 -24.656 -1.328 1 97.31 85 GLY B CA 1
ATOM 1623 C C . GLY B 1 85 ? -0.778 -23.734 -2.055 1 97.31 85 GLY B C 1
ATOM 1624 O O . GLY B 1 85 ? -1.99 -23.797 -1.836 1 97.31 85 GLY B O 1
ATOM 1625 N N . VAL B 1 86 ? -0.266 -22.938 -2.904 1 98.38 86 VAL B N 1
ATOM 1626 C CA . VAL B 1 86 ? -1.1 -22.047 -3.709 1 98.38 86 VAL B CA 1
ATOM 1627 C C . VAL B 1 86 ? -1.814 -22.844 -4.793 1 98.38 86 VAL B C 1
ATOM 1629 O O . VAL B 1 86 ? -3.002 -22.641 -5.051 1 98.38 86 VAL B O 1
ATOM 1632 N N . LEU B 1 87 ? -1.061 -23.75 -5.461 1 98.56 87 LEU B N 1
ATOM 1633 C CA . LEU B 1 87 ? -1.647 -24.75 -6.344 1 98.56 87 LEU B CA 1
ATOM 1634 C C . LEU B 1 87 ? -1.841 -26.078 -5.613 1 98.56 87 LEU B C 1
ATOM 1636 O O . LEU B 1 87 ? -1.004 -26.469 -4.797 1 98.56 87 LEU B O 1
ATOM 1640 N N . THR B 1 88 ? -2.926 -26.734 -5.992 1 98.06 88 THR B N 1
ATOM 1641 C CA . THR B 1 88 ? -3.27 -28 -5.355 1 98.06 88 THR B CA 1
ATOM 1642 C C . THR B 1 88 ? -2.928 -29.172 -6.266 1 98.06 88 THR B C 1
ATOM 1644 O O . THR B 1 88 ? -2.574 -28.984 -7.434 1 98.06 88 THR B O 1
ATOM 1647 N N . ASP B 1 89 ? -3.166 -30.391 -5.707 1 97.25 89 ASP B N 1
ATOM 1648 C CA . ASP B 1 89 ? -3.004 -31.594 -6.508 1 97.25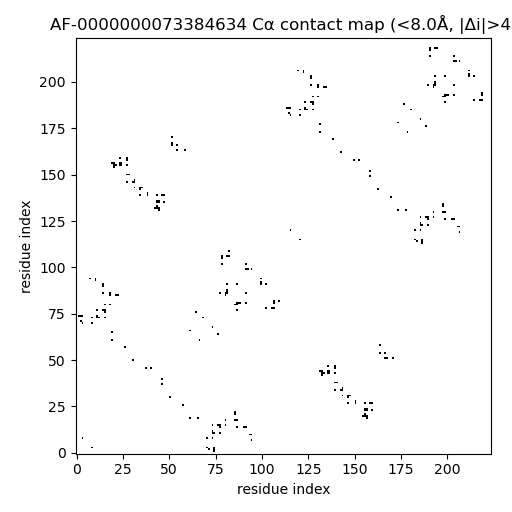 89 ASP B CA 1
ATOM 1649 C C . ASP B 1 89 ? -3.955 -31.594 -7.703 1 97.25 89 ASP B C 1
ATOM 1651 O O . ASP B 1 89 ? -3.58 -32 -8.805 1 97.25 89 ASP B O 1
ATOM 1655 N N . GLU B 1 90 ? -5.137 -31.141 -7.41 1 97.5 90 GLU B N 1
ATOM 1656 C CA . GLU B 1 90 ? -6.133 -31.078 -8.477 1 97.5 90 GLU B CA 1
ATOM 1657 C C . GLU B 1 90 ? -5.707 -30.125 -9.578 1 97.5 90 GLU B C 1
ATOM 1659 O O . GLU B 1 90 ? -5.941 -30.375 -10.766 1 97.5 90 GLU B O 1
ATOM 1664 N N . ASP B 1 91 ? -5.051 -29.062 -9.211 1 98.5 91 ASP B N 1
ATOM 1665 C CA . ASP B 1 91 ? -4.59 -28.094 -10.195 1 98.5 91 ASP B CA 1
ATOM 1666 C C . ASP B 1 91 ? -3.529 -28.688 -11.117 1 98.5 91 ASP B C 1
ATOM 1668 O O . ASP B 1 91 ? -3.627 -28.578 -12.336 1 98.5 91 ASP B O 1
ATOM 1672 N N . ILE B 1 92 ? -2.484 -29.359 -10.539 1 97.94 92 ILE B N 1
ATOM 1673 C CA . ILE B 1 92 ? -1.342 -29.781 -11.344 1 97.94 92 ILE B CA 1
ATOM 1674 C C . ILE B 1 92 ? -1.696 -31.031 -12.133 1 97.94 92 ILE B C 1
ATOM 1676 O O . ILE B 1 92 ? -0.977 -31.422 -13.055 1 97.94 92 ILE B O 1
ATOM 1680 N N . ARG B 1 93 ? -2.928 -31.609 -11.812 1 97.5 93 ARG B N 1
ATOM 1681 C CA . ARG B 1 93 ? -3.408 -32.75 -12.578 1 97.5 93 ARG B CA 1
ATOM 1682 C C . ARG B 1 93 ? -3.74 -32.344 -14.016 1 97.5 93 ARG B C 1
ATOM 1684 O O . ARG B 1 93 ? -3.906 -33.219 -14.883 1 97.5 93 ARG B O 1
ATOM 1691 N N . GLU B 1 94 ? -3.756 -31.094 -14.281 1 97.38 94 GLU B N 1
ATOM 1692 C CA . GLU B 1 94 ? -3.971 -30.594 -15.641 1 97.38 94 GLU B CA 1
ATOM 1693 C C . GLU B 1 94 ? -2.803 -30.969 -16.547 1 97.38 94 GLU B C 1
ATOM 1695 O O . GLU B 1 94 ? -2.936 -30.953 -17.781 1 97.38 94 GLU B O 1
ATOM 1700 N N . PHE B 1 95 ? -1.651 -31.266 -15.984 1 97.88 95 PHE B N 1
ATOM 1701 C CA . PHE B 1 95 ? -0.488 -31.672 -16.766 1 97.88 95 PHE B CA 1
ATOM 1702 C C . PHE B 1 95 ? -0.576 -33.156 -17.125 1 97.88 95 PHE B C 1
ATOM 1704 O O . PHE B 1 95 ? -1.389 -33.875 -16.562 1 97.88 95 PHE B O 1
ATOM 1711 N N . ASP B 1 96 ? 0.141 -33.625 -18.156 1 95.69 96 ASP B N 1
ATOM 1712 C CA . ASP B 1 96 ? 0.264 -35.031 -18.453 1 95.69 96 ASP B CA 1
ATOM 1713 C C . ASP B 1 96 ? 0.928 -35.781 -17.312 1 95.69 96 ASP B C 1
ATOM 1715 O O . ASP B 1 96 ? 1.463 -35.156 -16.391 1 95.69 96 ASP B O 1
ATOM 1719 N N . ASP B 1 97 ? 0.903 -37.125 -17.266 1 95.12 97 ASP B N 1
ATOM 1720 C CA . ASP B 1 97 ? 1.365 -37.969 -16.156 1 95.12 97 ASP B CA 1
ATOM 1721 C C . ASP B 1 97 ? 2.848 -37.719 -15.883 1 95.12 97 ASP B C 1
ATOM 1723 O O . ASP B 1 97 ? 3.275 -37.719 -14.727 1 95.12 97 ASP B O 1
ATOM 1727 N N . GLU B 1 98 ? 3.562 -37.469 -16.922 1 94.06 98 GLU B N 1
ATOM 1728 C CA . GLU B 1 98 ? 5.004 -37.312 -16.766 1 94.06 98 GLU B CA 1
ATOM 1729 C C . GLU B 1 98 ? 5.324 -36.062 -15.953 1 94.06 98 GLU B C 1
ATOM 1731 O O . GLU B 1 98 ? 6.055 -36.125 -14.969 1 94.06 98 GLU B O 1
ATOM 1736 N N . LEU B 1 99 ? 4.77 -34.969 -16.391 1 96.31 99 LEU B N 1
ATOM 1737 C CA . LEU B 1 99 ? 5.039 -33.719 -15.703 1 96.31 99 LEU B CA 1
ATOM 1738 C C . LEU B 1 99 ? 4.383 -33.688 -14.328 1 96.31 99 LEU B C 1
ATOM 1740 O O . LEU B 1 99 ? 4.969 -33.188 -13.359 1 96.31 99 LEU B O 1
ATOM 1744 N N . TYR B 1 100 ? 3.188 -34.25 -14.156 1 96.62 100 TYR B N 1
ATOM 1745 C CA . TYR B 1 100 ? 2.514 -34.375 -12.867 1 96.62 100 TYR B CA 1
ATOM 1746 C C . TYR B 1 100 ? 3.398 -35.094 -11.859 1 96.62 100 TYR B C 1
ATOM 1748 O O . TYR B 1 100 ? 3.611 -34.625 -10.742 1 96.62 100 TYR B O 1
ATOM 1756 N N . ASN B 1 101 ? 3.959 -36.219 -12.305 1 95.56 101 ASN B N 1
ATOM 1757 C CA . ASN B 1 101 ? 4.797 -37.031 -11.414 1 95.56 101 ASN B CA 1
ATOM 1758 C C . ASN B 1 101 ? 6.094 -36.281 -11.062 1 95.56 101 ASN B C 1
ATOM 1760 O O . ASN B 1 101 ? 6.586 -36.406 -9.938 1 95.56 101 ASN B O 1
ATOM 1764 N N . SER B 1 102 ? 6.582 -35.688 -12.023 1 95.12 102 SER B N 1
ATOM 1765 C CA . SER B 1 102 ? 7.793 -34.906 -11.797 1 95.12 102 SER B CA 1
ATOM 1766 C C . SER B 1 102 ? 7.57 -33.844 -10.719 1 95.12 102 SER B C 1
ATOM 1768 O O . SER B 1 102 ? 8.414 -33.656 -9.844 1 95.12 102 SER B O 1
ATOM 1770 N N . LEU B 1 103 ? 6.488 -33.125 -10.773 1 96.69 103 LEU B N 1
ATOM 1771 C CA . LEU B 1 103 ? 6.148 -32.062 -9.812 1 96.69 103 LEU B CA 1
ATOM 1772 C C . LEU B 1 103 ? 5.938 -32.656 -8.422 1 96.69 103 LEU B C 1
ATOM 1774 O O . LEU B 1 103 ? 6.379 -32.094 -7.422 1 96.69 103 LEU B O 1
ATOM 1778 N N . LYS B 1 104 ? 5.324 -33.781 -8.367 1 95.94 104 LYS B N 1
ATOM 1779 C CA . LYS B 1 104 ? 5.09 -34.469 -7.098 1 95.94 104 LYS B CA 1
ATOM 1780 C C . LYS B 1 104 ? 6.406 -34.844 -6.434 1 95.94 104 LYS B C 1
ATOM 1782 O O . LYS B 1 104 ? 6.57 -34.688 -5.223 1 95.94 104 LYS B O 1
ATOM 1787 N N . GLU B 1 105 ? 7.266 -35.312 -7.203 1 94.44 105 GLU B N 1
ATOM 1788 C CA . GLU B 1 105 ? 8.57 -35.719 -6.688 1 94.44 105 GLU B CA 1
ATOM 1789 C C . GLU B 1 105 ? 9.375 -34.531 -6.207 1 94.44 105 GLU B C 1
ATOM 1791 O O . GLU B 1 105 ? 10.055 -34.594 -5.184 1 94.44 105 GLU B O 1
ATOM 1796 N N . ALA B 1 106 ? 9.328 -33.469 -6.984 1 93.06 106 ALA B N 1
ATOM 1797 C CA . ALA B 1 106 ? 10.039 -32.25 -6.613 1 93.06 106 ALA B CA 1
ATOM 1798 C C . ALA B 1 106 ? 9.57 -31.75 -5.254 1 93.06 106 ALA B C 1
ATOM 1800 O O . ALA B 1 106 ? 10.383 -31.375 -4.41 1 93.06 106 ALA B O 1
ATOM 1801 N N . LYS B 1 107 ? 8.273 -31.703 -5.098 1 93.12 107 LYS B N 1
ATOM 1802 C CA . LYS B 1 107 ? 7.719 -31.234 -3.83 1 93.12 107 LYS B CA 1
ATOM 1803 C C . LYS B 1 107 ? 8.203 -32.094 -2.668 1 93.12 107 LYS B C 1
ATOM 1805 O O . LYS B 1 107 ? 8.531 -31.578 -1.6 1 93.12 107 LYS B O 1
ATOM 1810 N N . LYS B 1 108 ? 8.289 -33.375 -2.812 1 92.38 108 LYS B N 1
ATOM 1811 C CA . LYS B 1 108 ? 8.758 -34.312 -1.785 1 92.38 108 LYS B CA 1
ATOM 1812 C C . LYS B 1 108 ? 10.219 -34.031 -1.426 1 92.38 108 LYS B C 1
ATOM 1814 O O . LYS B 1 108 ? 10.602 -34.125 -0.259 1 92.38 108 LYS B O 1
ATOM 1819 N N . SER B 1 109 ? 10.945 -33.75 -2.445 1 88.62 109 SER B N 1
ATOM 1820 C CA . SER B 1 109 ? 12.367 -33.5 -2.238 1 88.62 109 SER B CA 1
ATOM 1821 C C . SER B 1 109 ? 12.602 -32.219 -1.436 1 88.62 109 SER B C 1
ATOM 1823 O O . SER B 1 109 ? 13.594 -32.125 -0.704 1 88.62 109 SER B O 1
ATOM 1825 N N . PHE B 1 110 ? 11.781 -31.219 -1.542 1 85 110 PHE B N 1
ATOM 1826 C CA . PHE B 1 110 ? 11.945 -29.938 -0.854 1 85 110 PHE B CA 1
ATOM 1827 C C . PHE B 1 110 ? 11.453 -30.031 0.586 1 85 110 PHE B C 1
ATOM 1829 O O . PHE B 1 110 ? 11.906 -29.281 1.452 1 85 110 PHE B O 1
ATOM 1836 N N . GLN B 1 111 ? 10.516 -30.875 0.867 1 81.31 111 GLN B N 1
ATOM 1837 C CA . GLN B 1 111 ? 9.969 -31.031 2.211 1 81.31 111 GLN B CA 1
ATOM 1838 C C . GLN B 1 111 ? 10.906 -31.844 3.1 1 81.31 111 GLN B C 1
ATOM 1840 O O . GLN B 1 111 ? 10.875 -31.719 4.324 1 81.31 111 GLN B O 1
ATOM 1845 N N . ASN B 1 112 ? 11.766 -32.688 2.527 1 72.44 112 ASN B N 1
ATOM 1846 C CA . ASN B 1 112 ? 12.68 -33.531 3.293 1 72.44 112 ASN B CA 1
ATOM 1847 C C . ASN B 1 112 ? 14.016 -32.844 3.539 1 72.44 112 ASN B C 1
ATOM 1849 O O . ASN B 1 112 ? 14.57 -32.219 2.639 1 72.44 112 ASN B O 1
#

Solvent-accessible surface area (backbone atoms only — not comparable to full-atom values): 12629 Å² total; per-residue (Å²): 131,89,80,71,51,74,69,53,46,54,53,41,53,54,50,50,51,48,37,49,32,51,53,29,40,52,48,51,52,52,47,45,52,49,42,66,73,49,71,77,51,86,52,23,50,61,54,44,51,51,50,49,50,55,52,50,53,49,48,52,52,51,44,69,71,57,52,90,75,48,82,91,47,41,60,59,51,50,46,50,36,40,64,72,61,68,37,51,74,76,58,50,57,77,45,59,72,67,58,36,52,51,50,56,51,51,45,55,58,70,76,100,131,87,80,71,51,73,70,53,45,53,53,42,52,54,50,48,51,49,39,49,32,50,53,29,40,52,48,51,52,53,48,45,53,48,43,68,74,49,70,78,50,86,54,23,48,60,53,44,52,52,51,48,49,54,52,49,52,50,49,52,51,49,44,70,71,57,52,90,74,48,83,87,46,40,59,60,50,50,46,51,34,39,63,73,59,66,37,50,73,76,58,48,58,77,45,58,71,67,60,36,51,51,49,53,50,52,46,53,58,69,76,100

Organism: NCBI:txid537011

Sequence (224 aa):
MIELTKSQKKTARKLINLGLQRECAKFMQSTKDFMNKNASAEDAHDAYLKLYDKVYQFDKHIARRYDGMSGGRYYITVCDLYYDGVLTDEDIREFDDELYNSLKEAKKSFQNMIELTKSQKKTARKLINLGLQRECAKFMQSTKDFMNKNASAEDAHDAYLKLYDKVYQFDKHIARRYDGMSGGRYYITVCDLYYDGVLTDEDIREFDDELYNSLKEAKKSFQN

pLDDT: mean 95.21, std 5.22, range [65.31, 98.75]

Secondary structure (DSSP, 8-state):
-PPPPHHHHHHHHHHHHHHHHHHHHHHHHHHHHHHHHTTT-S-HHHHHHHHHHHHHHHHHHHHHHHTT--GGGHHHHHHHHHHTTSS-HHHHTTS-HHHHHHHHHHHHHHH-/-PPPPHHHHHHHHHHHHHHHHHHHHHHHHHHHHHHHHSTT-S-HHHHHHHHHHHHHHHHHHHHHHHTT--HHHHHHHHHHHHHTTSS-HHHHTTS-HHHHHHHHHHHHHHH-

Radius of gyration: 25.35 Å; Cα contacts (8 Å, |Δi|>4): 154; chains: 2; bounding box: 33×76×46 Å

Nearest PDB structures (foldseek):
  4jdx-assembly2_D  TM=7.933E-01  e=4.609E-02  Synechocystis sp. PCC 6803 substr. Kazusa
  8bef-assembly1_X  TM=2.895E-01  e=2.246E+00  Arabidopsis thaliana
  4ywt-assembly3_C  TM=2.813E-01  e=7.331E+00  Homo sapiens
  4jdx-assembly2_D  TM=7.952E-01  e=5.934E-02  Synechocystis sp. PCC 6803 substr. Kazusa
  7zx8-assembly1_c  TM=4.534E-01  e=1.629E+00  Homo sapiens

Foldseek 3Di:
DDQDDPVRLVLLVVVLVLLLVLLVVVLVVVLVVLCVVCVPPPDVVVSVVVSVVSVVVVVVVCCVLPNPDDSVCSLVSSLVCDLVVSDDLVSLPVDPPVSSVVSVVSSVVVVD/DDQDDPVRLVLLVVVLVLLLVLLVVVLVVVLVVLCVVCVPPPDVVVSVVVSVVSVVVVVVVCCVQPNPDDSVCSLVSSLVCDLVVSDDLVSLPVDPPVSSVVSVVSSVVVVD

InterPro domains:
  IPR053747 Fluorescence Recovery Regulator [G3DSA:6.10.140.1840] (1-108)